Protein AF-A0A023DZ61-F1 (afdb_monomer)

Secondary structure (DSSP, 8-state):
-PPPPEESSTTS--EEEEEEETTEEEEE----HHHHH-EE-HHHHHHHHHHH-GGG-EEEEEE-TTS-EEEEEEPP---STTHHHHHHT--HHHHHHHHHHHHHHHHHHHHHHTTSSS--HHHHHHHHHHHHHH-TT-TT---SS--HHHHHHHHHHTHHHHHHHHHHHHHHHTT----TTS--TT---TTTHHHHTTS-TT-----PPP-SHHHHHHHHHHHTSEEEEEE-SSSSSPPEEEEE--TT---EEEEEE-TTSS-EEEEEETTS-EEHHHHHHHHHHHHHTT-

pLDDT: mean 75.84, std 18.86, range [27.25, 97.69]

Foldseek 3Di:
DDDDFDDPDPPQPFGWDWDQAQNDTDIFRALFLVLFVAWDFLVVVVVVCVVLDVVQKDWDWDQDPVRDIFIKIFFDADWALCRVCRLNSPFLVCLLVLLVQLLVVLVVVVVVCVVPPDDDPLSLLLLQLSLCLQCVLCPLPPDPDDDSVVSSVSCVVCVVVSSVVSNVCCRPRVQQADPVPPDDPDDPCPPSVVVVVPPPPPPSHGSHQRLGPSSQLSSCQVRVAKEKEWEDLDPPDDIDIDIHDRPPRPHYWYWYAYNVRSGITTIDTNRGIGRPSNVVNSVSRSVVVVD

Radius of gyration: 20.04 Å; Cα contacts (8 Å, |Δi|>4): 442; chains: 1; bounding box: 46×52×56 Å

Solvent-accessible surface area (backbone atoms only — not comparable to full-atom values): 16586 Å² total; per-residue (Å²): 136,82,84,71,80,43,62,84,44,97,84,66,87,46,63,24,45,74,42,60,42,58,85,35,82,43,76,22,34,36,52,22,48,70,33,49,66,43,58,43,55,34,71,59,54,49,54,49,39,62,75,76,42,58,86,64,47,47,82,45,78,48,69,47,94,89,66,53,75,46,51,29,36,36,51,59,66,59,87,51,48,35,22,53,43,53,70,48,11,56,47,61,83,50,49,58,58,51,52,50,52,30,51,55,52,51,51,51,52,49,62,60,42,70,76,44,94,65,84,57,65,67,59,50,50,35,42,40,40,46,41,47,59,63,38,77,80,42,81,70,55,93,66,98,66,95,47,51,65,62,52,40,53,40,36,63,79,40,35,69,61,44,52,54,53,45,53,50,44,28,71,74,32,23,38,31,69,64,59,90,81,68,68,66,93,90,62,97,60,90,68,60,57,70,63,58,72,71,54,69,95,78,62,63,48,20,62,43,76,58,82,35,69,61,42,48,50,49,45,12,56,73,31,38,15,20,37,37,38,38,36,53,80,45,100,83,43,74,74,49,74,47,77,30,81,22,93,89,38,89,48,75,48,39,35,38,39,43,76,84,63,66,44,47,36,51,40,43,61,70,82,43,67,42,32,45,41,60,51,54,51,34,48,53,42,57,54,63,74,78,109

Mean predicted aligned error: 10.45 Å

Organism: NCBI:txid1427503

Nearest PDB structures (foldseek):
  6dx5-assembly1_A-2  TM=4.554E-01  e=1.413E-02  Farallon virus
  7jms-assembly2_C  TM=3.979E-01  e=2.617E-02  Orthonairovirus hazaraense
  6oar-assembly3_E  TM=3.784E-01  e=2.768E-02  Kupe virus
  6dx2-assembly2_B  TM=3.668E-01  e=5.125E-02  Orthonairovirus khani
  6oat-assembly2_C  TM=3.817E-01  e=7.586E-02  Ganjam virus

Sequence (291 aa):
MGTMPGMCNEYDGLLCNTVIFGGKEKSFWEKNDYNMSETIPWREFRNKQDQVGRNLFSNYHFQKEDGVRTNFIKLPGFVDGSCLWSHLGVTPKYMMKILKNCVEKLQEKLLENLTDKDQDFDLLSEISEIVQALDPLGLSNKNNNPDALKDFENLLQNSEKVIKQWYKLVKKHGGTVFNVNEEPENVSLSQNQKLANNLPSNSRDAIRPPNGETFFEVMSKYLQTNIAIFSKKSSESPQINRFFKCIGAKHWLYLIQSRDGNHYDILVEKGEPVSRAIIAEMDSFLKSKKN

Structure (mmCIF, N/CA/C/O backbone):
data_AF-A0A023DZ61-F1
#
_entry.id   AF-A0A023DZ61-F1
#
loop_
_atom_site.group_PDB
_atom_site.id
_atom_site.type_symbol
_atom_site.label_atom_id
_atom_site.label_alt_id
_atom_site.label_comp_id
_atom_site.label_asym_id
_atom_site.label_entity_id
_atom_site.label_seq_id
_atom_site.pdbx_PDB_ins_code
_atom_site.Cartn_x
_atom_site.Cartn_y
_atom_site.Cartn_z
_atom_site.occupancy
_atom_site.B_iso_or_equiv
_atom_site.auth_seq_id
_atom_site.auth_comp_id
_atom_site.auth_asym_id
_atom_site.auth_atom_id
_atom_site.pdbx_PDB_model_num
ATOM 1 N N . MET A 1 1 ? 2.329 27.224 -0.513 1.00 27.25 1 MET A N 1
ATOM 2 C CA . MET A 1 1 ? 2.364 26.994 -1.972 1.00 27.25 1 MET A CA 1
ATOM 3 C C . MET A 1 1 ? 2.531 25.504 -2.194 1.00 27.25 1 MET A C 1
ATOM 5 O O . MET A 1 1 ? 3.528 24.953 -1.748 1.00 27.25 1 MET A O 1
ATOM 9 N N . GLY A 1 2 ? 1.506 24.831 -2.716 1.00 32.50 2 GLY A N 1
ATOM 10 C CA . GLY A 1 2 ? 1.583 23.402 -3.013 1.00 32.50 2 GLY A CA 1
ATOM 11 C C . GLY A 1 2 ? 2.285 23.197 -4.349 1.00 32.50 2 GLY A C 1
ATOM 12 O O . GLY A 1 2 ? 1.891 23.819 -5.329 1.00 32.50 2 GLY A O 1
ATOM 13 N N . THR A 1 3 ? 3.308 22.350 -4.388 1.00 33.44 3 THR A N 1
ATOM 14 C CA . THR A 1 3 ? 3.784 21.760 -5.640 1.00 33.44 3 THR A CA 1
ATOM 15 C C . THR A 1 3 ? 2.642 20.929 -6.227 1.00 33.44 3 THR A C 1
ATOM 17 O O . THR A 1 3 ? 2.044 20.109 -5.522 1.00 33.44 3 THR A O 1
ATOM 20 N N . MET A 1 4 ? 2.269 21.210 -7.478 1.00 33.28 4 MET A N 1
ATOM 21 C CA . MET A 1 4 ? 1.366 20.339 -8.230 1.00 33.28 4 MET A CA 1
ATOM 22 C C . MET A 1 4 ? 2.065 18.993 -8.474 1.00 33.28 4 MET A C 1
ATOM 24 O O . MET A 1 4 ? 3.292 18.991 -8.605 1.00 33.28 4 MET A O 1
ATOM 28 N N . PRO A 1 5 ? 1.329 17.866 -8.522 1.00 46.19 5 PRO A N 1
ATOM 29 C CA . PRO A 1 5 ? 1.901 16.604 -8.977 1.00 46.19 5 PRO A CA 1
ATOM 30 C C . PRO A 1 5 ? 2.531 16.805 -10.356 1.00 46.19 5 PRO A C 1
ATOM 32 O O . PRO A 1 5 ? 1.904 17.355 -11.260 1.00 46.19 5 PRO A O 1
ATOM 35 N N . GLY A 1 6 ? 3.802 16.429 -10.474 1.00 52.50 6 GLY A N 1
ATOM 36 C CA . GLY A 1 6 ? 4.559 16.518 -11.715 1.00 52.50 6 GLY A CA 1
ATOM 37 C C . GLY A 1 6 ? 4.522 15.188 -12.458 1.00 52.50 6 GLY A C 1
ATOM 38 O O . GLY A 1 6 ? 4.385 14.124 -11.855 1.00 52.50 6 GLY A O 1
ATOM 39 N N . MET A 1 7 ? 4.677 15.224 -13.776 1.00 49.34 7 MET A N 1
ATOM 40 C CA . MET A 1 7 ? 5.023 14.015 -14.517 1.00 49.34 7 MET A CA 1
ATOM 41 C C . MET A 1 7 ? 6.494 13.690 -14.236 1.00 49.34 7 MET A C 1
ATOM 43 O O . MET A 1 7 ? 7.362 14.525 -14.468 1.00 49.34 7 MET A O 1
ATOM 47 N N . CYS A 1 8 ? 6.792 12.484 -13.740 1.00 53.16 8 CYS A N 1
ATOM 48 C CA . CYS A 1 8 ? 8.187 12.045 -13.527 1.00 53.16 8 CYS A CA 1
ATOM 49 C C . CYS A 1 8 ? 8.951 11.876 -14.841 1.00 53.16 8 CYS A C 1
ATOM 51 O O . CYS A 1 8 ? 10.175 11.784 -14.842 1.00 53.16 8 CYS A O 1
ATOM 53 N N . ASN A 1 9 ? 8.218 11.762 -15.944 1.00 48.59 9 ASN A N 1
ATOM 54 C CA . ASN A 1 9 ? 8.740 11.577 -17.279 1.00 48.59 9 ASN A CA 1
ATOM 55 C C . ASN A 1 9 ? 7.680 12.122 -18.245 1.00 48.59 9 ASN A C 1
ATOM 57 O O . ASN A 1 9 ? 6.544 11.647 -18.209 1.00 48.59 9 ASN A O 1
ATOM 61 N N . GLU A 1 10 ? 8.022 13.112 -19.076 1.00 43.22 10 GLU A N 1
ATOM 62 C CA . GLU A 1 10 ? 7.087 13.796 -20.000 1.00 43.22 10 GLU A CA 1
ATOM 63 C C . GLU A 1 10 ? 6.397 12.833 -20.990 1.00 43.22 10 GLU A C 1
ATOM 65 O O . GLU A 1 10 ? 5.391 13.179 -21.602 1.00 43.22 10 GLU A O 1
ATOM 70 N N . TYR A 1 11 ? 6.894 11.597 -21.090 1.00 46.09 11 TYR A N 1
ATOM 71 C CA . TYR A 1 11 ? 6.443 10.573 -22.028 1.00 46.09 11 TYR A CA 1
ATOM 72 C C . TYR A 1 11 ? 5.540 9.477 -21.427 1.00 46.09 11 TYR A C 1
ATOM 74 O O . TYR A 1 11 ? 5.035 8.656 -22.189 1.00 46.09 11 TYR A O 1
ATOM 82 N N . ASP A 1 12 ? 5.318 9.427 -20.102 1.00 56.09 12 ASP A N 1
ATOM 83 C CA . ASP A 1 12 ? 4.695 8.249 -19.454 1.00 56.09 12 ASP A CA 1
ATOM 84 C C . ASP A 1 12 ? 3.242 8.413 -18.982 1.00 56.09 12 ASP A C 1
ATOM 86 O O . ASP A 1 12 ? 2.648 7.430 -18.543 1.00 56.09 12 ASP A O 1
ATOM 90 N N . GLY A 1 13 ? 2.656 9.614 -19.026 1.00 60.12 13 GLY A N 1
ATOM 91 C CA . GLY A 1 13 ? 1.284 9.888 -18.545 1.00 60.12 13 GLY A CA 1
ATOM 92 C C . GLY A 1 13 ? 1.044 9.664 -17.038 1.00 60.12 13 GLY A C 1
ATOM 93 O O . GLY A 1 13 ? 0.050 10.133 -16.497 1.00 60.12 13 GLY A O 1
ATOM 94 N N . LEU A 1 14 ? 1.962 8.996 -16.335 1.00 74.12 14 LEU A N 1
ATOM 95 C CA . LEU A 1 14 ? 1.855 8.681 -14.916 1.00 74.12 14 LEU A CA 1
ATOM 96 C C . LEU A 1 14 ? 2.008 9.917 -14.032 1.00 74.12 14 LEU A C 1
ATOM 98 O O . LEU A 1 14 ? 2.987 10.666 -14.131 1.00 74.12 14 LEU A O 1
ATOM 102 N N . LEU A 1 15 ? 1.094 10.045 -13.073 1.00 77.69 15 LEU A N 1
ATOM 103 C CA . LEU A 1 15 ? 1.213 11.025 -12.005 1.00 77.69 15 LEU A CA 1
ATOM 104 C C . LEU A 1 15 ? 2.175 10.492 -10.949 1.00 77.69 15 LEU A C 1
ATOM 106 O O . LEU A 1 15 ? 1.948 9.438 -10.351 1.00 77.69 15 LEU A O 1
ATOM 110 N N . CYS A 1 16 ? 3.244 11.232 -10.691 1.00 84.50 16 CYS A N 1
ATOM 111 C CA . CYS A 1 16 ? 4.164 10.914 -9.617 1.00 84.50 16 CYS A CA 1
ATOM 112 C C . CYS A 1 16 ? 4.437 12.156 -8.770 1.00 84.50 16 CYS A C 1
ATOM 114 O O . CYS A 1 16 ? 4.144 13.292 -9.141 1.00 84.50 16 CYS A O 1
ATOM 116 N N . ASN A 1 17 ? 5.065 11.941 -7.624 1.00 84.62 17 ASN A N 1
ATOM 117 C CA . ASN A 1 17 ? 5.624 13.027 -6.846 1.00 84.62 17 ASN A CA 1
ATOM 118 C C . ASN A 1 17 ? 7.029 12.653 -6.404 1.00 84.62 17 ASN A C 1
ATOM 120 O O . ASN A 1 17 ? 7.222 11.645 -5.724 1.00 84.62 17 ASN A O 1
ATOM 124 N N . THR A 1 18 ? 7.995 13.490 -6.758 1.00 84.69 18 THR A N 1
ATOM 125 C CA . THR A 1 18 ? 9.366 13.351 -6.282 1.00 84.69 18 THR A CA 1
ATOM 126 C C . THR A 1 18 ? 9.584 14.270 -5.089 1.00 84.69 18 THR A C 1
ATOM 128 O O . THR A 1 18 ? 9.250 15.454 -5.124 1.00 84.69 18 THR A O 1
ATOM 131 N N . VAL A 1 19 ? 10.085 13.702 -3.997 1.00 82.75 19 VAL A N 1
ATOM 132 C CA . VAL A 1 19 ? 10.254 14.377 -2.706 1.00 82.75 19 VAL A CA 1
ATOM 133 C C . VAL A 1 19 ? 11.542 13.910 -2.039 1.00 82.75 19 VAL A C 1
ATOM 135 O O . VAL A 1 19 ? 12.060 12.838 -2.347 1.00 82.75 19 VAL A O 1
ATOM 138 N N . ILE A 1 20 ? 12.043 14.686 -1.079 1.00 75.50 20 ILE A N 1
ATOM 139 C CA . ILE A 1 20 ? 13.110 14.210 -0.199 1.00 75.50 20 ILE A CA 1
ATOM 140 C C . ILE A 1 20 ? 12.503 13.240 0.816 1.00 75.50 20 ILE A C 1
ATOM 142 O O . ILE A 1 20 ? 11.663 13.623 1.629 1.00 75.50 20 ILE A O 1
ATOM 146 N N . PHE A 1 21 ? 12.937 11.985 0.753 1.00 74.62 21 PHE A N 1
ATOM 147 C CA . PHE A 1 21 ? 12.549 10.896 1.634 1.00 74.62 21 PHE A CA 1
ATOM 148 C C . PHE A 1 21 ? 13.809 10.254 2.216 1.00 74.62 21 PHE A C 1
ATOM 150 O O . PHE A 1 21 ? 14.622 9.682 1.492 1.00 74.62 21 PHE A O 1
ATOM 157 N N . GLY A 1 22 ? 14.021 10.410 3.521 1.00 68.69 22 GLY A N 1
ATOM 158 C CA . GLY A 1 22 ? 15.229 9.939 4.195 1.00 68.69 22 GLY A CA 1
ATOM 159 C C . GLY A 1 22 ? 16.529 10.522 3.682 1.00 68.69 22 GLY A C 1
ATOM 160 O O . GLY A 1 22 ? 17.512 9.813 3.476 1.00 68.69 22 GLY A O 1
ATOM 161 N N . GLY A 1 23 ? 16.516 11.835 3.454 1.00 68.88 23 GLY A N 1
ATOM 162 C CA . GLY A 1 23 ? 17.676 12.592 2.988 1.00 68.88 23 GLY A CA 1
ATOM 163 C C . GLY A 1 23 ? 18.046 12.344 1.524 1.00 68.88 23 GLY A C 1
ATOM 164 O O . GLY A 1 23 ? 19.026 12.914 1.054 1.00 68.88 23 GLY A O 1
ATOM 165 N N . LYS A 1 24 ? 17.279 11.526 0.795 1.00 74.56 24 LYS A N 1
ATOM 166 C CA . LYS A 1 24 ? 17.474 11.263 -0.633 1.00 74.56 24 LYS A CA 1
ATOM 167 C C . LYS A 1 24 ? 16.228 11.624 -1.421 1.00 74.56 24 LYS A C 1
ATOM 169 O O . LYS A 1 24 ? 15.113 11.532 -0.920 1.00 74.56 24 LYS A O 1
ATOM 174 N N . GLU A 1 25 ? 16.424 12.028 -2.664 1.00 81.69 25 GLU A N 1
ATOM 175 C CA . GLU A 1 25 ? 15.324 12.216 -3.597 1.00 81.69 25 GLU A CA 1
ATOM 176 C C . GLU A 1 25 ? 14.698 10.857 -3.940 1.00 81.69 25 GLU A C 1
ATOM 178 O O . GLU A 1 25 ? 15.397 9.913 -4.317 1.00 81.69 25 GLU A O 1
ATOM 183 N N . LYS A 1 26 ? 13.381 10.740 -3.759 1.00 83.06 26 LYS A N 1
ATOM 184 C CA . LYS A 1 26 ? 12.608 9.530 -4.041 1.00 83.06 26 LYS A CA 1
ATOM 185 C C . LYS A 1 26 ? 11.315 9.900 -4.751 1.00 83.06 26 LYS A C 1
ATOM 187 O O . LYS A 1 26 ? 10.596 10.805 -4.324 1.00 83.06 26 LYS A O 1
ATOM 192 N N . SER A 1 27 ? 11.013 9.171 -5.815 1.00 87.88 27 SER A N 1
ATOM 193 C CA . SER A 1 27 ? 9.753 9.286 -6.542 1.00 87.88 27 SER A CA 1
ATOM 194 C C . SER A 1 27 ? 8.712 8.329 -5.969 1.00 87.88 27 SER A C 1
ATOM 196 O O . SER A 1 27 ? 9.012 7.180 -5.643 1.00 87.88 27 SER A O 1
ATOM 198 N N . PHE A 1 28 ? 7.484 8.822 -5.848 1.00 89.19 28 PHE A N 1
ATOM 199 C CA . PHE A 1 28 ? 6.322 8.082 -5.377 1.00 89.19 28 PHE A CA 1
ATOM 200 C C . PHE A 1 28 ? 5.278 8.037 -6.491 1.00 89.19 28 PHE A C 1
ATOM 202 O O . PHE A 1 28 ? 4.860 9.083 -6.994 1.00 89.19 28 PHE A O 1
ATOM 209 N N 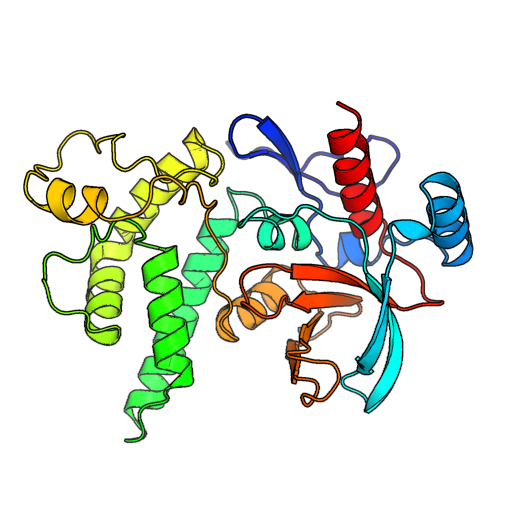. TRP A 1 29 ? 4.855 6.827 -6.857 1.00 92.12 29 TRP A N 1
ATOM 210 C CA . TRP A 1 29 ? 3.785 6.582 -7.825 1.00 92.12 29 TRP A CA 1
ATOM 211 C C . TRP A 1 29 ? 2.556 6.096 -7.079 1.00 92.12 29 TRP A C 1
ATOM 213 O O . TRP A 1 29 ? 2.440 4.903 -6.778 1.00 92.12 29 TRP A O 1
ATOM 223 N N . GLU A 1 30 ? 1.687 7.044 -6.739 1.00 93.81 30 GLU A N 1
ATOM 224 C CA . GLU A 1 30 ? 0.460 6.803 -5.985 1.00 93.81 30 GLU A CA 1
ATOM 225 C C . GLU A 1 30 ? -0.386 5.739 -6.680 1.00 93.81 30 GLU A C 1
ATOM 227 O O . GLU A 1 30 ? -0.710 5.883 -7.858 1.00 93.81 30 GLU A O 1
ATOM 232 N N . LYS A 1 31 ? -0.727 4.660 -5.972 1.00 95.00 31 LYS A N 1
ATOM 233 C CA . LYS A 1 31 ? -1.506 3.541 -6.524 1.00 95.00 31 LYS A CA 1
ATOM 234 C C . LYS A 1 31 ? -3.004 3.839 -6.494 1.00 95.00 31 LYS A C 1
ATOM 236 O O . LYS A 1 31 ? -3.790 3.049 -5.984 1.00 95.00 31 LYS A O 1
ATOM 241 N N . ASN A 1 32 ? -3.364 5.017 -6.996 1.00 93.75 32 ASN A N 1
ATOM 242 C CA . ASN A 1 32 ? -4.746 5.438 -7.157 1.00 93.75 32 ASN A CA 1
ATOM 243 C C . ASN A 1 32 ? -5.377 4.857 -8.431 1.00 93.75 32 ASN A C 1
ATOM 245 O O . ASN A 1 32 ? -4.665 4.327 -9.285 1.00 93.75 32 ASN A O 1
ATOM 249 N N . ASP A 1 33 ? -6.698 4.989 -8.578 1.00 90.56 33 ASP A N 1
ATOM 250 C CA . ASP A 1 33 ? -7.435 4.392 -9.705 1.00 90.56 33 ASP A CA 1
ATOM 251 C C . ASP A 1 33 ? -6.866 4.810 -11.073 1.00 90.56 33 ASP A C 1
ATOM 253 O O . ASP A 1 33 ? -6.683 3.966 -11.949 1.00 90.56 33 ASP A O 1
ATOM 257 N N . TYR A 1 34 ? -6.489 6.086 -11.226 1.00 92.38 34 TYR A N 1
ATOM 258 C CA . TYR A 1 34 ? -5.887 6.615 -12.455 1.00 92.38 34 TYR A CA 1
ATOM 259 C C . TYR A 1 34 ? -4.580 5.890 -12.808 1.00 92.38 34 TYR A C 1
ATOM 261 O O . TYR A 1 34 ? -4.479 5.246 -13.849 1.00 92.38 34 TYR A O 1
ATOM 269 N N . ASN A 1 35 ? -3.590 5.923 -11.917 1.00 93.50 35 ASN A N 1
ATOM 270 C CA . ASN A 1 35 ? -2.289 5.291 -12.148 1.00 93.50 35 ASN A CA 1
ATOM 271 C C . ASN A 1 35 ? -2.378 3.755 -12.241 1.00 93.50 35 ASN A C 1
ATOM 273 O O . ASN A 1 35 ? -1.556 3.117 -12.905 1.00 93.50 35 ASN A O 1
ATOM 277 N N . MET A 1 36 ? -3.353 3.145 -11.563 1.00 94.50 36 MET A N 1
ATOM 278 C CA . MET A 1 36 ? -3.613 1.707 -11.631 1.00 94.50 36 MET A CA 1
ATOM 279 C C . MET A 1 36 ? -4.289 1.294 -12.944 1.00 94.50 36 MET A C 1
ATOM 281 O O . MET A 1 36 ? -4.064 0.170 -13.391 1.00 94.50 36 MET A O 1
ATOM 285 N N . SER A 1 37 ? -5.040 2.197 -13.585 1.00 93.38 37 SER A N 1
ATOM 286 C CA . SER A 1 37 ? -5.648 1.968 -14.904 1.00 93.38 37 SER A CA 1
ATOM 287 C C . SER A 1 37 ? -4.643 1.999 -16.061 1.00 93.38 37 SER A C 1
ATOM 289 O O . SER A 1 37 ? -4.823 1.311 -17.068 1.00 93.38 37 SER A O 1
ATOM 291 N N . GLU A 1 38 ? -3.541 2.733 -15.897 1.00 94.81 38 GLU A N 1
ATOM 292 C CA . GLU A 1 38 ? -2.455 2.791 -16.872 1.00 94.81 38 GLU A CA 1
ATOM 293 C C . GLU A 1 38 ? -1.622 1.510 -16.796 1.00 94.81 38 GLU A C 1
ATOM 295 O O . GLU A 1 38 ? -0.839 1.310 -15.864 1.00 94.81 38 GLU A O 1
ATOM 300 N N . THR A 1 39 ? -1.782 0.615 -17.771 1.00 95.75 39 THR A N 1
ATOM 301 C CA . THR A 1 39 ? -1.211 -0.741 -17.729 1.00 95.75 39 THR A CA 1
ATOM 302 C C . THR A 1 39 ? -0.288 -1.041 -18.909 1.00 95.75 39 THR A C 1
ATOM 304 O O . THR A 1 39 ? -0.273 -0.339 -19.925 1.00 95.75 39 THR A O 1
ATOM 307 N N . ILE A 1 40 ? 0.512 -2.101 -18.766 1.00 95.50 40 ILE A N 1
ATOM 308 C CA . ILE A 1 40 ? 1.139 -2.805 -19.887 1.00 95.50 40 ILE A CA 1
ATOM 309 C C . ILE A 1 40 ? 0.598 -4.236 -19.982 1.00 95.50 40 ILE A C 1
ATOM 311 O O . ILE A 1 40 ? 0.244 -4.835 -18.958 1.00 95.50 40 ILE A O 1
ATOM 315 N N . PRO A 1 41 ? 0.584 -4.839 -21.182 1.00 97.38 41 PRO A N 1
ATOM 316 C CA . PRO A 1 41 ? 0.233 -6.242 -21.338 1.00 97.38 41 PRO A CA 1
ATOM 317 C C . PRO A 1 41 ? 1.203 -7.171 -20.599 1.00 97.38 41 PRO A C 1
ATOM 319 O O . PRO A 1 41 ? 2.415 -6.942 -20.561 1.00 97.38 41 PRO A O 1
ATOM 322 N N . TRP A 1 42 ? 0.697 -8.311 -20.125 1.00 96.75 42 TRP A N 1
ATOM 323 C CA . TRP A 1 42 ? 1.501 -9.323 -19.431 1.00 96.75 42 TRP A CA 1
ATOM 324 C C . TRP A 1 42 ? 2.760 -9.765 -20.200 1.00 96.75 42 TRP A C 1
ATOM 326 O O . TRP A 1 42 ? 3.816 -10.008 -19.613 1.00 96.75 42 TRP A O 1
ATOM 336 N N . ARG A 1 43 ? 2.671 -9.867 -21.534 1.00 97.06 43 ARG A N 1
ATOM 337 C CA . ARG A 1 43 ? 3.809 -10.239 -22.392 1.00 97.06 43 ARG A CA 1
ATOM 338 C C . ARG A 1 43 ? 4.967 -9.248 -22.265 1.00 97.06 43 ARG A C 1
ATOM 340 O O . ARG A 1 43 ? 6.120 -9.668 -22.225 1.00 97.06 43 ARG A O 1
ATOM 347 N N . GLU A 1 44 ? 4.660 -7.960 -22.203 1.00 96.94 44 GLU A N 1
ATOM 348 C CA . GLU A 1 44 ? 5.663 -6.909 -22.059 1.00 96.94 44 GLU A CA 1
ATOM 349 C C . GLU A 1 44 ? 6.303 -6.960 -20.669 1.00 96.94 44 GLU A C 1
ATOM 351 O O . GLU A 1 44 ? 7.530 -6.956 -20.557 1.00 96.94 44 GLU A O 1
ATOM 356 N N . PHE A 1 45 ? 5.493 -7.144 -19.620 1.00 96.31 45 PHE A N 1
ATOM 357 C CA . PHE A 1 45 ? 6.005 -7.348 -18.266 1.00 96.31 45 PHE A CA 1
ATOM 358 C C . PHE A 1 45 ? 6.949 -8.560 -18.194 1.00 96.31 45 PHE A C 1
ATOM 360 O O . PHE A 1 45 ? 8.052 -8.447 -17.663 1.00 96.31 45 PHE A O 1
ATOM 367 N N . ARG A 1 46 ? 6.583 -9.696 -18.803 1.00 95.38 46 ARG A N 1
ATOM 368 C CA . ARG A 1 46 ? 7.438 -10.894 -18.858 1.00 95.38 46 ARG A CA 1
ATOM 369 C C . ARG A 1 46 ? 8.780 -10.624 -19.543 1.00 95.38 46 ARG A C 1
ATOM 371 O O . ARG A 1 46 ? 9.810 -11.029 -19.013 1.00 95.38 46 ARG A O 1
ATOM 378 N N . ASN A 1 47 ? 8.790 -9.924 -20.680 1.00 94.81 47 ASN A N 1
ATOM 379 C CA . ASN A 1 47 ? 10.040 -9.552 -21.356 1.00 94.81 47 ASN A CA 1
ATOM 380 C C . ASN A 1 47 ? 10.950 -8.734 -20.426 1.00 94.81 47 ASN A C 1
ATOM 382 O O . ASN A 1 47 ? 12.166 -8.908 -20.417 1.00 94.81 47 ASN A O 1
ATOM 386 N N . LYS A 1 48 ? 10.353 -7.869 -19.605 1.00 92.62 48 LYS A N 1
ATOM 387 C CA . LYS A 1 48 ? 11.067 -7.071 -18.610 1.00 92.62 48 LYS A CA 1
ATOM 388 C C . LYS A 1 48 ? 11.668 -7.925 -17.500 1.00 92.62 48 LYS A C 1
ATOM 390 O O . LYS A 1 48 ? 12.821 -7.715 -17.137 1.00 92.62 48 LYS A O 1
ATOM 395 N N . GLN A 1 49 ? 10.928 -8.920 -17.006 1.00 93.44 49 GLN A N 1
ATOM 396 C CA . GLN A 1 49 ? 11.453 -9.898 -16.045 1.00 93.44 49 GLN A CA 1
ATOM 397 C C . GLN A 1 49 ? 12.678 -10.636 -16.601 1.00 93.44 49 GLN A C 1
ATOM 399 O O . GLN A 1 49 ? 13.640 -10.869 -15.872 1.00 93.44 49 GLN A O 1
ATOM 404 N N . ASP A 1 50 ? 12.659 -10.970 -17.894 1.00 92.00 50 ASP A N 1
ATOM 405 C CA . ASP A 1 50 ? 13.768 -11.653 -18.570 1.00 92.00 50 ASP A CA 1
ATOM 406 C C . ASP A 1 50 ? 15.014 -10.766 -18.645 1.00 92.00 50 ASP A C 1
ATOM 408 O O . ASP A 1 50 ? 16.120 -11.242 -18.399 1.00 92.00 50 ASP A O 1
ATOM 412 N N . GLN A 1 51 ? 14.833 -9.470 -18.912 1.00 90.00 51 GLN A N 1
ATOM 413 C CA . GLN A 1 51 ? 15.923 -8.492 -18.980 1.00 90.00 51 GLN A CA 1
ATOM 414 C C . GLN A 1 51 ? 16.584 -8.226 -17.622 1.00 90.00 51 GLN A C 1
ATOM 416 O O . GLN A 1 51 ? 17.795 -8.026 -17.562 1.00 90.00 51 GLN A O 1
ATOM 421 N N . VAL A 1 52 ? 15.805 -8.189 -16.535 1.00 89.06 52 VAL A N 1
ATOM 422 C CA . VAL A 1 52 ? 16.328 -7.871 -15.191 1.00 89.06 52 VAL A CA 1
ATOM 423 C C . VAL A 1 52 ? 16.788 -9.105 -14.410 1.00 89.06 52 VAL A C 1
ATOM 425 O O . VAL A 1 52 ? 17.533 -8.963 -13.444 1.00 89.06 52 VAL A O 1
ATOM 428 N N . GLY A 1 53 ? 16.375 -10.303 -14.832 1.00 90.12 53 GLY A N 1
ATOM 429 C CA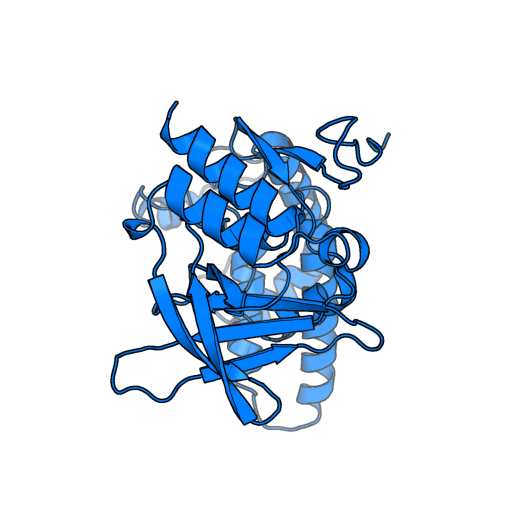 . GLY A 1 53 ? 16.692 -11.577 -14.192 1.00 90.12 53 GLY A CA 1
ATOM 430 C C . GLY A 1 53 ? 15.493 -12.176 -13.455 1.00 90.12 53 GLY A C 1
ATOM 431 O O . GLY A 1 53 ? 15.057 -11.681 -12.414 1.00 90.12 53 GLY A O 1
ATOM 432 N N . ARG A 1 54 ? 14.980 -13.307 -13.964 1.00 87.69 54 ARG A N 1
ATOM 433 C CA . ARG A 1 54 ? 13.813 -14.014 -13.394 1.00 87.69 54 ARG A CA 1
ATOM 434 C C . ARG A 1 54 ? 14.002 -14.468 -11.945 1.00 87.69 54 ARG A C 1
ATOM 436 O O . ARG A 1 54 ? 13.021 -14.625 -11.231 1.00 87.69 54 ARG A O 1
ATOM 443 N N . ASN A 1 55 ? 15.241 -14.679 -11.513 1.00 89.50 55 ASN A N 1
ATOM 444 C CA . ASN A 1 55 ? 15.593 -15.107 -10.158 1.00 89.50 55 ASN A CA 1
ATOM 445 C C . ASN A 1 55 ? 15.265 -14.063 -9.076 1.00 89.50 55 ASN A C 1
ATOM 447 O O . ASN A 1 55 ? 15.234 -14.414 -7.901 1.00 89.50 55 ASN A O 1
ATOM 451 N N . LEU A 1 56 ? 15.014 -12.805 -9.451 1.00 90.19 56 LEU A N 1
ATOM 452 C CA . LEU A 1 56 ? 14.587 -11.751 -8.524 1.00 90.19 56 LEU A CA 1
ATOM 453 C C . LEU A 1 56 ? 13.092 -11.817 -8.175 1.00 90.19 56 LEU A C 1
ATOM 455 O O . LEU A 1 56 ? 12.633 -11.078 -7.306 1.00 90.19 56 LEU A O 1
ATOM 459 N N . PHE A 1 57 ? 12.333 -12.680 -8.852 1.00 93.25 57 PHE A N 1
ATOM 460 C CA . PHE A 1 57 ? 10.889 -12.799 -8.703 1.00 93.25 57 PHE A CA 1
ATOM 461 C C . PHE A 1 57 ? 10.520 -14.131 -8.055 1.00 93.25 57 PHE A C 1
ATOM 463 O O . PHE A 1 57 ? 11.005 -15.190 -8.456 1.00 93.25 57 PHE A O 1
ATOM 470 N N . SER A 1 58 ? 9.589 -14.087 -7.106 1.00 92.12 58 SER A N 1
ATOM 471 C CA . SER A 1 58 ? 9.092 -15.280 -6.412 1.00 92.12 58 SER A CA 1
ATOM 472 C C . SER A 1 58 ? 7.637 -15.539 -6.772 1.00 92.12 58 SER A C 1
ATOM 474 O O . SER A 1 58 ? 6.825 -14.616 -6.794 1.00 92.12 58 SER A O 1
ATOM 476 N N . ASN A 1 59 ? 7.295 -16.797 -7.047 1.00 92.31 59 ASN A N 1
ATOM 477 C CA . ASN A 1 59 ? 5.915 -17.186 -7.329 1.00 92.31 59 ASN A CA 1
ATOM 478 C C . ASN A 1 59 ? 5.196 -17.540 -6.026 1.00 92.31 59 ASN A C 1
ATOM 480 O O . ASN A 1 59 ? 5.731 -18.266 -5.189 1.00 92.31 59 ASN A O 1
ATOM 484 N N . TYR A 1 60 ? 3.962 -17.072 -5.906 1.00 92.38 60 TYR A N 1
ATOM 485 C CA . TYR A 1 60 ? 3.049 -17.389 -4.819 1.00 92.38 60 TYR A CA 1
ATOM 486 C C . TYR A 1 60 ? 1.727 -17.886 -5.385 1.00 92.38 60 TYR A C 1
ATOM 488 O O . TYR A 1 60 ? 1.369 -17.591 -6.524 1.00 92.38 60 TYR A O 1
ATOM 496 N N . HIS A 1 61 ? 0.999 -18.646 -4.580 1.00 92.00 61 HIS A N 1
ATOM 497 C CA . HIS A 1 61 ? -0.313 -19.151 -4.939 1.00 92.00 61 HIS A CA 1
ATOM 498 C C . HIS A 1 61 ? -1.278 -18.799 -3.817 1.00 92.00 61 HIS A C 1
ATOM 500 O O . HIS A 1 61 ? -1.102 -19.264 -2.689 1.00 92.00 61 HIS A O 1
ATOM 506 N N . PHE A 1 62 ? -2.251 -17.945 -4.125 1.00 92.75 62 PHE A N 1
ATOM 507 C CA . PHE A 1 62 ? -3.158 -17.372 -3.141 1.00 92.75 62 PHE A CA 1
ATOM 508 C C . PHE A 1 62 ? -4.597 -17.413 -3.645 1.00 92.75 62 PHE A C 1
ATOM 510 O O . PHE A 1 62 ? -4.864 -17.254 -4.837 1.00 92.75 62 PHE A O 1
ATOM 517 N N . GLN A 1 63 ? -5.524 -17.636 -2.716 1.00 92.50 63 GLN A N 1
ATOM 518 C CA . GLN A 1 63 ? -6.953 -17.499 -2.969 1.00 92.50 63 GLN A CA 1
ATOM 519 C C . GLN A 1 63 ? -7.379 -16.026 -2.917 1.00 92.50 63 GLN A C 1
ATOM 521 O O . GLN A 1 63 ? -7.090 -15.345 -1.933 1.00 92.50 63 GLN A O 1
ATOM 526 N N . LYS A 1 64 ? -8.049 -15.551 -3.969 1.00 91.25 64 LYS A N 1
ATOM 527 C CA . LYS A 1 64 ? -8.682 -14.231 -4.045 1.00 91.25 64 LYS A CA 1
ATOM 528 C C . LYS A 1 64 ? -10.000 -14.214 -3.268 1.00 91.25 64 LYS A C 1
ATOM 530 O O . LYS A 1 64 ? -10.464 -15.237 -2.768 1.00 91.25 64 LYS A O 1
ATOM 535 N N . GLU A 1 65 ? -10.595 -13.033 -3.167 1.00 88.31 65 GLU A N 1
ATOM 536 C CA . GLU A 1 65 ? -11.851 -12.818 -2.449 1.00 88.31 65 GLU A CA 1
ATOM 537 C C . GLU A 1 65 ? -13.028 -13.607 -3.047 1.00 88.31 65 GLU A C 1
ATOM 539 O O . GLU A 1 65 ? -13.864 -14.126 -2.316 1.00 88.31 65 GLU A O 1
ATOM 544 N N . ASP A 1 66 ? -13.060 -13.759 -4.373 1.00 90.12 66 ASP A N 1
ATOM 545 C CA . ASP A 1 66 ? -14.053 -14.555 -5.112 1.00 90.12 66 ASP A CA 1
ATOM 546 C C . ASP A 1 66 ? -13.891 -16.077 -4.915 1.00 90.12 66 ASP A C 1
ATOM 548 O O . ASP A 1 66 ? -14.618 -16.876 -5.505 1.00 90.12 66 ASP A O 1
ATOM 552 N N . GLY A 1 67 ? -12.920 -16.493 -4.101 1.00 89.81 67 GLY A N 1
ATOM 553 C CA . GLY A 1 67 ? -12.597 -17.885 -3.844 1.00 89.81 67 GLY A CA 1
ATOM 554 C C . GLY A 1 67 ? -11.713 -18.531 -4.913 1.00 89.81 67 GLY A C 1
ATOM 555 O O . GLY A 1 67 ? -11.282 -19.670 -4.709 1.00 89.81 67 GLY A O 1
ATOM 556 N N . VAL A 1 68 ? -11.383 -17.837 -6.007 1.00 91.25 68 VAL A N 1
ATOM 557 C CA . VAL A 1 68 ? -10.518 -18.358 -7.071 1.00 91.25 68 VAL A CA 1
ATOM 558 C C . VAL A 1 68 ? -9.064 -18.338 -6.614 1.00 91.25 68 VAL A C 1
ATOM 560 O O . VAL A 1 68 ? -8.557 -17.345 -6.094 1.00 91.25 68 VAL A O 1
ATOM 563 N N . ARG A 1 69 ? -8.358 -19.452 -6.819 1.00 91.31 69 ARG A N 1
ATOM 564 C CA . ARG A 1 69 ? -6.917 -19.523 -6.572 1.00 91.31 69 ARG A CA 1
ATOM 565 C C . ARG A 1 69 ? -6.133 -19.100 -7.804 1.00 91.31 69 ARG A C 1
ATOM 567 O O . ARG A 1 69 ? -6.229 -19.751 -8.844 1.00 91.31 69 ARG A O 1
ATOM 574 N N . THR A 1 70 ? -5.286 -18.086 -7.648 1.00 92.94 70 THR A N 1
ATOM 575 C CA . THR A 1 70 ? -4.422 -17.596 -8.725 1.00 92.94 70 THR A CA 1
ATOM 576 C C . THR A 1 70 ? -2.944 -17.630 -8.337 1.00 92.94 70 THR A C 1
ATOM 578 O O . THR A 1 70 ? -2.562 -17.644 -7.165 1.00 92.94 70 THR A O 1
ATOM 581 N N . ASN A 1 71 ? -2.091 -17.666 -9.361 1.00 95.31 71 ASN A N 1
ATOM 582 C CA . ASN A 1 71 ? -0.656 -17.484 -9.230 1.00 95.31 71 ASN A CA 1
ATOM 583 C C . ASN A 1 71 ? -0.308 -15.996 -9.227 1.00 95.31 71 ASN A C 1
ATOM 585 O O . ASN A 1 71 ? -0.640 -15.274 -10.164 1.00 95.31 71 ASN A O 1
ATOM 589 N N . PHE A 1 72 ? 0.436 -15.576 -8.218 1.00 96.31 72 PHE A N 1
ATOM 590 C CA . PHE A 1 72 ? 0.979 -14.235 -8.095 1.00 96.31 72 PHE A CA 1
ATOM 591 C C . PHE A 1 72 ? 2.494 -14.262 -8.245 1.00 96.31 72 PHE A C 1
ATOM 593 O O . PHE A 1 72 ? 3.153 -15.243 -7.896 1.00 96.31 72 PHE A O 1
ATOM 600 N N . ILE A 1 73 ? 3.055 -13.166 -8.737 1.00 95.62 73 ILE A N 1
ATOM 601 C CA . ILE A 1 73 ? 4.492 -12.929 -8.736 1.00 95.62 73 ILE A CA 1
ATOM 602 C C . ILE A 1 73 ? 4.789 -11.791 -7.767 1.00 95.62 73 ILE A C 1
ATOM 604 O O . ILE A 1 73 ? 4.292 -10.683 -7.945 1.00 95.62 73 ILE A O 1
ATOM 608 N N . LYS A 1 74 ? 5.627 -12.058 -6.763 1.00 94.62 74 LYS A N 1
ATOM 609 C CA . LYS A 1 74 ? 6.226 -11.021 -5.923 1.00 94.62 74 LYS A CA 1
ATOM 610 C C . LYS A 1 74 ? 7.268 -10.259 -6.726 1.00 94.62 74 LYS A C 1
ATOM 612 O O . LYS A 1 74 ? 8.170 -10.866 -7.311 1.00 94.62 74 LYS A O 1
ATOM 617 N N . LEU A 1 75 ? 7.149 -8.938 -6.704 1.00 93.50 75 LEU A N 1
ATOM 618 C CA . LEU A 1 75 ? 8.114 -8.038 -7.312 1.00 93.50 75 LEU A CA 1
ATOM 619 C C . LEU A 1 75 ? 9.275 -7.743 -6.354 1.00 93.50 75 LEU A C 1
ATOM 621 O O . LEU A 1 75 ? 9.074 -7.712 -5.138 1.00 93.50 75 LEU A O 1
ATOM 625 N N . PRO A 1 76 ? 10.488 -7.502 -6.877 1.00 89.00 76 PRO A N 1
ATOM 626 C CA . PRO A 1 76 ? 11.551 -6.916 -6.077 1.00 89.00 76 PRO A CA 1
ATOM 627 C C . PRO A 1 76 ? 11.168 -5.482 -5.676 1.00 89.00 76 PRO A C 1
ATOM 629 O O . PRO A 1 76 ? 10.699 -4.706 -6.510 1.00 89.00 76 PRO A O 1
ATOM 632 N N . GLY A 1 77 ? 11.386 -5.126 -4.410 1.00 84.75 77 GLY A N 1
ATOM 633 C CA . GLY A 1 77 ? 10.984 -3.839 -3.846 1.00 84.75 77 GLY A CA 1
ATOM 634 C C . GLY A 1 77 ? 11.861 -3.392 -2.676 1.00 84.75 77 GLY A C 1
ATOM 635 O O . GLY A 1 77 ? 12.763 -4.109 -2.236 1.00 84.75 77 GLY A O 1
ATOM 636 N N . PHE A 1 78 ? 11.612 -2.172 -2.197 1.00 80.75 78 PHE A N 1
ATOM 637 C CA . PHE A 1 78 ? 12.291 -1.603 -1.030 1.00 80.75 78 PHE A CA 1
ATOM 638 C C . PHE A 1 78 ? 11.977 -2.426 0.220 1.00 80.75 78 PHE A C 1
ATOM 640 O O . PHE A 1 78 ? 10.828 -2.773 0.416 1.00 80.75 78 PHE A O 1
ATOM 647 N N . VAL A 1 79 ? 12.975 -2.698 1.066 1.00 73.69 79 VAL A N 1
ATOM 648 C CA . VAL A 1 79 ? 12.845 -3.526 2.288 1.00 73.69 79 VAL A CA 1
ATOM 649 C C . VAL A 1 79 ? 12.984 -2.724 3.585 1.00 73.69 79 VAL A C 1
ATOM 651 O O . VAL A 1 79 ? 13.250 -3.279 4.646 1.00 73.69 79 VAL A O 1
ATOM 654 N N . ASP A 1 80 ? 12.892 -1.399 3.493 1.00 69.19 80 ASP A N 1
ATOM 655 C CA . ASP A 1 80 ? 12.939 -0.522 4.663 1.00 69.19 80 ASP A CA 1
ATOM 656 C C . ASP A 1 80 ? 11.574 -0.463 5.376 1.00 69.19 80 ASP A C 1
ATOM 658 O O . ASP A 1 80 ? 10.543 -0.807 4.800 1.00 69.19 80 ASP A O 1
ATOM 662 N N . GLY A 1 81 ? 11.546 0.002 6.631 1.00 61.56 81 GLY A N 1
ATOM 663 C CA . GLY A 1 81 ? 10.305 0.118 7.417 1.00 61.56 81 GLY A CA 1
ATOM 664 C C . GLY A 1 81 ? 9.240 1.051 6.811 1.00 61.56 81 GLY A C 1
ATOM 665 O O . GLY A 1 81 ? 8.095 1.051 7.250 1.00 61.56 81 GLY A O 1
ATOM 666 N N . SER A 1 82 ? 9.586 1.824 5.778 1.00 69.00 82 SER A N 1
ATOM 667 C CA . SER A 1 82 ? 8.672 2.675 5.003 1.00 69.00 82 SER A CA 1
ATOM 668 C C . SER A 1 82 ? 8.285 2.095 3.642 1.00 69.00 82 SER A C 1
ATOM 670 O O . SER A 1 82 ? 7.673 2.794 2.822 1.00 69.00 82 SER A O 1
ATOM 672 N N . CYS A 1 83 ? 8.632 0.835 3.373 1.00 81.00 83 CYS A N 1
ATOM 673 C CA . CYS A 1 83 ? 8.348 0.166 2.109 1.00 81.00 83 CYS A CA 1
ATOM 674 C C . CYS A 1 83 ? 6.869 0.279 1.744 1.00 81.00 83 CYS A C 1
ATOM 676 O O . CYS A 1 83 ? 6.553 0.664 0.623 1.00 81.00 83 CYS A O 1
ATOM 678 N N . LEU A 1 84 ? 5.965 0.083 2.709 1.00 89.06 84 LEU A N 1
ATOM 679 C CA . LEU A 1 84 ? 4.531 0.140 2.462 1.00 89.06 84 LEU A CA 1
ATOM 680 C C . LEU A 1 84 ? 4.072 1.532 2.003 1.00 89.06 84 LEU A C 1
ATOM 682 O O . LEU A 1 84 ? 3.326 1.625 1.034 1.00 89.06 84 LEU A O 1
ATOM 686 N N . TRP A 1 85 ? 4.576 2.627 2.580 1.00 88.75 85 TRP A N 1
ATOM 687 C CA . TRP A 1 85 ? 4.273 3.968 2.056 1.00 88.75 85 TRP A CA 1
ATOM 688 C C . TRP A 1 85 ? 4.711 4.148 0.603 1.00 88.75 85 TRP A C 1
ATOM 690 O O . TRP A 1 85 ? 4.028 4.804 -0.182 1.00 88.75 85 TRP A O 1
ATOM 700 N N . SER A 1 86 ? 5.847 3.549 0.249 1.00 87.81 86 SER A N 1
ATOM 701 C CA . SER A 1 86 ? 6.395 3.598 -1.107 1.00 87.81 86 SER A CA 1
ATOM 702 C C . SER A 1 86 ? 5.561 2.756 -2.072 1.00 87.81 86 SER A C 1
ATOM 704 O O . SER A 1 86 ? 5.206 3.255 -3.136 1.00 87.81 86 SER A O 1
ATOM 706 N N . HIS A 1 87 ? 5.157 1.555 -1.648 1.00 92.62 87 HIS A N 1
ATOM 707 C CA . HIS A 1 87 ? 4.288 0.648 -2.395 1.00 92.62 87 HIS A CA 1
ATOM 708 C C . HIS A 1 87 ? 2.904 1.238 -2.651 1.00 92.62 87 HIS A C 1
ATOM 710 O O . HIS A 1 87 ? 2.349 1.067 -3.732 1.00 92.62 87 HIS A O 1
ATOM 716 N N . LEU A 1 88 ? 2.365 1.980 -1.682 1.00 93.88 88 LEU A N 1
ATOM 717 C CA . LEU A 1 88 ? 1.128 2.749 -1.835 1.00 93.88 88 LEU A CA 1
ATOM 718 C C . LEU A 1 88 ? 1.340 4.017 -2.683 1.00 93.88 88 LEU A C 1
ATOM 720 O O . LEU A 1 88 ? 0.385 4.584 -3.214 1.00 93.88 88 LEU A O 1
ATOM 724 N N . GLY A 1 89 ? 2.591 4.469 -2.814 1.00 91.19 89 GLY A N 1
ATOM 725 C CA . GLY A 1 89 ? 2.976 5.700 -3.499 1.00 91.19 89 GLY A CA 1
ATOM 726 C C . GLY A 1 89 ? 2.507 6.968 -2.787 1.00 91.19 89 GLY A C 1
ATOM 727 O O . GLY A 1 89 ? 2.283 7.996 -3.424 1.00 91.19 89 GLY A O 1
ATOM 728 N N . VAL A 1 90 ? 2.352 6.903 -1.466 1.00 90.19 90 VAL A N 1
ATOM 729 C CA . VAL A 1 90 ? 1.902 8.023 -0.639 1.00 90.19 90 VAL A CA 1
ATOM 730 C C . VAL A 1 90 ? 3.103 8.876 -0.256 1.00 90.19 90 VAL A C 1
ATOM 732 O O . VAL A 1 90 ? 4.057 8.405 0.357 1.00 90.19 90 VAL A O 1
ATOM 735 N N . THR A 1 91 ? 3.044 10.164 -0.583 1.00 86.00 91 THR A N 1
ATOM 736 C CA . THR A 1 91 ? 4.114 11.100 -0.221 1.00 86.00 91 THR A CA 1
ATOM 737 C C . THR A 1 91 ? 4.045 11.510 1.253 1.00 86.00 91 THR A C 1
ATOM 739 O O . THR A 1 91 ? 2.954 11.544 1.830 1.00 86.00 91 THR A O 1
ATOM 742 N N . PRO A 1 92 ? 5.167 11.968 1.842 1.00 79.94 92 PRO A N 1
ATOM 743 C CA . PRO A 1 92 ? 5.232 12.526 3.197 1.00 79.94 92 PRO A CA 1
ATOM 744 C C . PRO A 1 92 ? 4.135 13.559 3.508 1.00 79.94 92 PRO A C 1
ATOM 746 O O . PRO A 1 92 ? 3.555 13.560 4.592 1.00 79.94 92 PRO A O 1
ATOM 749 N N . LYS A 1 93 ? 3.782 14.405 2.530 1.00 80.38 93 LYS A N 1
ATOM 750 C CA . LYS A 1 93 ? 2.711 15.407 2.653 1.00 80.38 93 LYS A CA 1
ATOM 751 C C . LYS A 1 93 ? 1.346 14.776 2.959 1.00 80.38 93 LYS A C 1
ATOM 753 O O . LYS A 1 93 ? 0.576 15.360 3.719 1.00 80.38 93 LYS A O 1
ATOM 758 N N . TYR A 1 94 ? 1.033 13.629 2.356 1.00 85.25 94 TYR A N 1
ATOM 759 C CA . TYR A 1 94 ? -0.268 12.969 2.494 1.00 85.25 94 TYR A CA 1
ATOM 760 C C . TYR A 1 94 ? -0.300 11.906 3.595 1.00 85.25 94 TYR A C 1
ATOM 762 O O . TYR A 1 94 ? -1.381 11.669 4.132 1.00 85.25 94 TYR A O 1
ATOM 770 N N . MET A 1 95 ? 0.851 11.352 4.007 1.00 86.12 95 MET A N 1
ATOM 771 C CA . MET A 1 95 ? 0.946 10.405 5.133 1.00 86.12 95 MET A CA 1
ATOM 772 C C . MET A 1 95 ? 0.200 10.919 6.372 1.00 86.12 95 MET A C 1
ATOM 774 O O . MET A 1 95 ? -0.633 10.216 6.930 1.00 86.12 95 MET A O 1
ATOM 778 N N . MET A 1 96 ? 0.407 12.187 6.748 1.00 77.44 96 MET A N 1
ATOM 779 C CA . MET A 1 96 ? -0.249 12.778 7.924 1.00 77.44 96 MET A CA 1
ATOM 780 C C . MET A 1 96 ? -1.761 12.912 7.785 1.00 77.44 96 MET A C 1
ATOM 782 O O . MET A 1 96 ? -2.488 12.725 8.757 1.00 77.44 96 MET A O 1
ATOM 786 N N . LYS A 1 97 ? -2.243 13.248 6.585 1.00 83.62 97 LYS A N 1
ATOM 787 C CA . LYS A 1 97 ? -3.682 13.343 6.325 1.00 83.62 97 LYS A CA 1
ATOM 788 C C . LYS A 1 97 ? -4.337 11.971 6.484 1.00 83.62 97 LYS A C 1
ATOM 790 O O . LYS A 1 97 ? -5.389 11.870 7.100 1.00 83.62 97 LYS A O 1
ATOM 795 N N . ILE A 1 98 ? -3.689 10.932 5.966 1.00 88.88 98 IL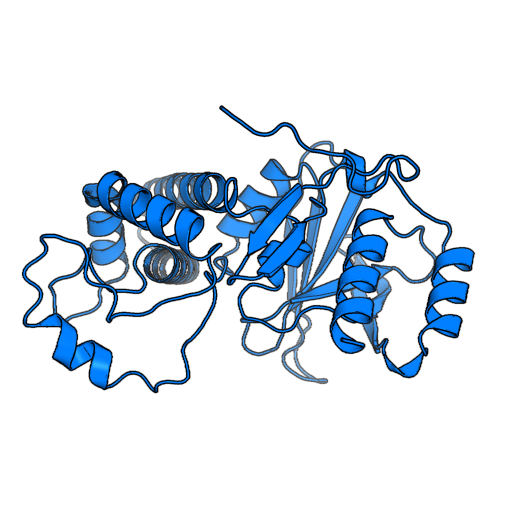E A N 1
ATOM 796 C CA . ILE A 1 98 ? -4.144 9.546 6.093 1.00 88.88 98 ILE A CA 1
ATOM 797 C C . ILE A 1 98 ? -4.147 9.118 7.558 1.00 88.88 98 ILE A C 1
ATOM 799 O O . ILE A 1 98 ? -5.177 8.666 8.038 1.00 88.88 98 ILE A O 1
ATOM 803 N N . LEU A 1 99 ? -3.045 9.323 8.287 1.00 83.75 99 LEU A N 1
ATOM 804 C CA . LEU A 1 99 ? -2.968 8.954 9.703 1.00 83.75 99 LEU A CA 1
ATOM 805 C C . LEU A 1 99 ? -4.025 9.681 10.544 1.00 83.75 99 LEU A C 1
ATOM 807 O O . LEU A 1 99 ? -4.645 9.061 11.401 1.00 83.75 99 LEU A O 1
ATOM 811 N N . LYS A 1 100 ? -4.292 10.965 10.263 1.00 82.12 100 LYS A N 1
ATOM 812 C CA . LYS A 1 100 ? -5.379 11.708 10.915 1.00 82.12 100 LYS A CA 1
ATOM 813 C C . LYS A 1 100 ? -6.738 11.049 10.665 1.00 82.12 100 LYS A C 1
ATOM 815 O O . LYS A 1 100 ? -7.476 10.822 11.615 1.00 82.12 100 LYS A O 1
ATOM 820 N N . ASN A 1 101 ? -7.035 10.697 9.415 1.00 88.44 101 ASN A N 1
ATOM 821 C CA . ASN A 1 101 ? -8.275 10.004 9.071 1.00 88.44 101 ASN A CA 1
ATOM 822 C C . ASN A 1 101 ? -8.364 8.621 9.747 1.00 88.44 101 ASN A C 1
ATOM 824 O O . ASN A 1 101 ? -9.452 8.204 10.130 1.00 88.44 101 ASN A O 1
ATOM 828 N N . CYS A 1 102 ? -7.240 7.915 9.916 1.00 87.88 102 CYS A N 1
ATOM 829 C CA . CYS A 1 102 ? -7.202 6.658 10.668 1.00 87.88 102 CYS A CA 1
ATOM 830 C C . CYS A 1 102 ? -7.551 6.869 12.142 1.00 87.88 102 CYS A C 1
ATOM 832 O O . CYS A 1 102 ? -8.344 6.107 12.679 1.00 87.88 102 CYS A O 1
ATOM 834 N N . VAL A 1 103 ? -7.003 7.905 12.784 1.00 83.12 103 VAL A N 1
ATOM 835 C CA . VAL A 1 103 ? -7.334 8.253 14.176 1.00 83.12 103 VAL A CA 1
ATOM 836 C C . VAL A 1 103 ? -8.814 8.581 14.324 1.00 83.12 103 VAL A C 1
ATOM 838 O O . VAL A 1 103 ? -9.461 8.040 15.214 1.00 83.12 103 VAL A O 1
ATOM 841 N N . GLU A 1 104 ? -9.357 9.423 13.442 1.00 84.88 104 GLU A N 1
ATOM 842 C CA . GLU A 1 104 ? -10.784 9.773 13.440 1.00 84.88 104 GLU A CA 1
ATOM 843 C C . GLU A 1 104 ? -11.654 8.515 13.296 1.00 84.88 104 GLU A C 1
ATOM 845 O O . GLU A 1 104 ? -12.583 8.307 14.073 1.00 84.88 104 GLU A O 1
ATOM 850 N N . LYS A 1 105 ? -11.300 7.615 12.370 1.00 87.75 105 LYS A N 1
ATOM 851 C CA . LYS A 1 105 ? -12.038 6.367 12.148 1.00 87.75 105 LYS A CA 1
ATOM 852 C C . LYS A 1 105 ? -11.930 5.387 13.322 1.00 87.75 105 LYS A C 1
ATOM 854 O O . LYS A 1 105 ? -12.918 4.739 13.658 1.00 87.75 105 LYS A O 1
ATOM 859 N N . LEU A 1 106 ? -10.759 5.277 13.950 1.00 84.50 106 LEU A N 1
ATOM 860 C CA . LEU A 1 106 ? -10.565 4.458 15.152 1.00 84.50 106 LEU A CA 1
ATOM 861 C C . LEU A 1 106 ? -11.357 5.013 16.339 1.00 84.50 106 LEU A C 1
ATOM 863 O O . LEU A 1 106 ? -11.946 4.243 17.091 1.00 84.50 106 LEU A O 1
ATOM 867 N N . GLN A 1 107 ? -11.414 6.339 16.486 1.00 80.06 107 GLN A N 1
ATOM 868 C CA . GLN A 1 107 ? -12.218 6.990 17.515 1.00 80.06 107 GLN A CA 1
ATOM 869 C C . GLN A 1 107 ? -13.714 6.700 17.327 1.00 80.06 107 GLN A C 1
ATOM 871 O O . GLN A 1 107 ? -14.390 6.392 18.304 1.00 80.06 107 GLN A O 1
ATOM 876 N N . GLU A 1 108 ? -14.224 6.757 16.092 1.00 84.62 108 GLU A N 1
ATOM 877 C CA . GLU A 1 108 ? -15.605 6.360 15.780 1.00 84.62 108 GLU A CA 1
ATOM 878 C C . GLU A 1 108 ? -15.875 4.904 16.192 1.00 84.62 108 GLU A C 1
ATOM 880 O O . GLU A 1 108 ? -16.806 4.659 16.957 1.00 84.62 108 GLU A O 1
ATOM 885 N N . LYS A 1 109 ? -15.019 3.958 15.767 1.00 84.38 109 LYS A N 1
ATOM 886 C CA . LYS A 1 109 ? -15.140 2.530 16.126 1.00 84.38 109 LYS A CA 1
ATOM 887 C C . LYS A 1 109 ? -15.115 2.316 17.646 1.00 84.38 109 LYS A C 1
ATOM 889 O O . LYS A 1 109 ? -15.878 1.513 18.170 1.00 84.38 109 LYS A O 1
ATOM 894 N N . LEU A 1 110 ? -14.268 3.052 18.369 1.00 79.50 110 LEU A N 1
ATOM 895 C CA . LEU A 1 110 ? -14.200 2.977 19.829 1.00 79.50 110 LEU A CA 1
ATOM 896 C C . LEU A 1 110 ? -15.496 3.464 20.489 1.00 79.50 110 LEU A C 1
ATOM 898 O O . LEU A 1 110 ? -15.984 2.821 21.411 1.00 79.50 110 LEU A O 1
ATOM 902 N N . LEU A 1 111 ? -16.065 4.578 20.022 1.00 78.19 111 LEU A N 1
ATOM 903 C CA . LEU A 1 111 ? -17.327 5.107 20.549 1.00 78.19 111 LEU A CA 1
ATOM 904 C C . LEU A 1 111 ? -18.505 4.156 20.297 1.00 78.19 111 LEU A C 1
ATOM 906 O O . LEU A 1 111 ? -19.360 4.021 21.168 1.00 78.19 111 LEU A O 1
ATOM 910 N N . GLU A 1 112 ? -18.527 3.486 19.143 1.00 78.00 112 GLU A N 1
ATOM 911 C CA . GLU A 1 112 ? -19.516 2.453 18.803 1.00 78.00 112 GLU A CA 1
ATOM 912 C C . GLU A 1 112 ? -19.344 1.193 19.671 1.00 78.00 112 GLU A C 1
ATOM 914 O O . GLU A 1 112 ? -20.319 0.651 20.189 1.00 78.00 112 GLU A O 1
ATOM 919 N N . ASN A 1 113 ? -18.105 0.763 19.921 1.00 67.50 113 ASN A N 1
ATOM 920 C CA . ASN A 1 113 ? -17.832 -0.406 20.757 1.00 67.50 113 ASN A CA 1
ATOM 921 C C . ASN A 1 113 ? -18.020 -0.133 22.256 1.00 67.50 113 ASN A C 1
ATOM 923 O O . ASN A 1 113 ? -18.322 -1.054 22.991 1.00 67.50 113 ASN A O 1
ATOM 927 N N . LEU A 1 114 ? -17.924 1.109 22.744 1.00 59.38 114 LEU A N 1
ATOM 928 C CA . LEU A 1 114 ? -18.199 1.432 24.156 1.00 59.38 114 LEU A CA 1
ATOM 929 C C . LEU A 1 114 ? -19.665 1.196 24.568 1.00 59.38 114 LEU A C 1
ATOM 931 O O . LEU A 1 114 ? -19.958 1.112 25.764 1.00 59.38 114 LEU A O 1
ATOM 935 N N . THR A 1 115 ? -20.587 1.089 23.605 1.00 54.62 115 THR A N 1
ATOM 936 C CA . THR A 1 115 ? -21.975 0.687 23.875 1.00 54.62 115 THR A CA 1
ATOM 937 C C . THR A 1 115 ? -22.162 -0.823 24.058 1.00 54.62 115 THR A C 1
ATOM 939 O O . THR A 1 115 ? -23.124 -1.214 24.722 1.00 54.62 115 THR A O 1
ATOM 942 N N . ASP A 1 116 ? -21.223 -1.650 23.588 1.00 54.78 116 ASP A N 1
ATOM 943 C CA . ASP A 1 116 ? -21.197 -3.101 23.790 1.00 54.78 116 ASP A CA 1
ATOM 944 C C . ASP A 1 116 ? -20.078 -3.470 24.780 1.00 54.78 116 ASP A C 1
ATOM 946 O O . ASP A 1 116 ? -18.921 -3.106 24.635 1.00 54.78 116 ASP A O 1
ATOM 950 N N . LYS A 1 117 ? -20.401 -4.173 25.869 1.00 51.28 117 LYS A N 1
ATOM 951 C CA . LYS A 1 117 ? -19.479 -4.366 27.012 1.00 51.28 117 LYS A CA 1
ATOM 952 C C . LYS A 1 117 ? -18.263 -5.273 26.751 1.00 51.28 117 LYS A C 1
ATOM 954 O O . LYS A 1 117 ? -17.533 -5.564 27.700 1.00 51.28 117 LYS A O 1
ATOM 959 N N . ASP A 1 118 ? -18.026 -5.689 25.514 1.00 55.56 118 ASP A N 1
ATOM 960 C CA . ASP A 1 118 ? -16.905 -6.548 25.155 1.00 55.56 118 ASP A CA 1
ATOM 961 C C . ASP A 1 118 ? -15.756 -5.707 24.586 1.00 55.56 118 ASP A C 1
ATOM 963 O O . ASP A 1 118 ? -15.885 -5.016 23.578 1.00 55.56 118 ASP A O 1
ATOM 967 N N . GLN A 1 119 ? -14.606 -5.749 25.264 1.00 57.91 119 GLN A N 1
ATOM 968 C CA . GLN A 1 119 ? -13.385 -5.114 24.775 1.00 57.91 119 GLN A CA 1
ATOM 969 C C . GLN A 1 119 ? -12.883 -5.861 23.536 1.00 57.91 119 GLN A C 1
ATOM 971 O O . GLN A 1 119 ? -12.411 -6.994 23.629 1.00 57.91 119 GLN A O 1
ATOM 976 N N . ASP A 1 120 ? -12.962 -5.206 22.384 1.00 67.69 120 ASP A N 1
ATOM 977 C CA . ASP A 1 120 ? -12.386 -5.690 21.135 1.00 67.69 120 ASP A CA 1
ATOM 978 C C . ASP A 1 120 ? -10.846 -5.599 21.194 1.00 67.69 120 ASP A C 1
ATOM 980 O O . ASP A 1 120 ? -10.250 -4.522 21.088 1.00 67.69 120 ASP A O 1
ATOM 984 N N . PHE A 1 121 ? -10.193 -6.744 21.425 1.00 66.88 121 PHE A N 1
ATOM 985 C CA . PHE A 1 121 ? -8.732 -6.849 21.518 1.00 66.88 121 PHE A CA 1
ATOM 986 C C . PHE A 1 121 ? -8.020 -6.441 20.221 1.00 66.88 121 PHE A C 1
ATOM 988 O O . PHE A 1 121 ? -6.898 -5.930 20.293 1.00 66.88 121 PHE A O 1
ATOM 995 N N . ASP A 1 122 ? -8.656 -6.621 19.060 1.00 74.50 122 ASP A N 1
ATOM 996 C CA . ASP A 1 122 ? -8.073 -6.230 17.777 1.00 74.50 122 ASP A CA 1
ATOM 997 C C . ASP A 1 122 ? -8.067 -4.699 17.653 1.00 74.50 122 ASP A C 1
ATOM 999 O O . ASP A 1 122 ? -7.037 -4.106 17.316 1.00 74.50 122 ASP A O 1
ATOM 1003 N N . LEU A 1 123 ? -9.153 -4.034 18.070 1.00 77.00 123 LEU A N 1
ATOM 1004 C CA . LEU A 1 123 ? -9.224 -2.570 18.129 1.00 77.00 123 LEU A CA 1
ATOM 1005 C C . LEU A 1 123 ? -8.167 -1.971 19.074 1.00 77.00 123 LEU A C 1
ATOM 1007 O O . LEU A 1 123 ? -7.521 -0.981 18.727 1.00 77.00 123 LEU A O 1
ATOM 1011 N N . LEU A 1 124 ? -7.949 -2.570 20.251 1.00 72.69 124 LEU A N 1
ATOM 1012 C CA . LEU A 1 124 ? -6.907 -2.122 21.187 1.00 72.69 124 LEU A CA 1
ATOM 1013 C C . LEU A 1 124 ? -5.497 -2.251 20.598 1.00 72.69 124 LEU A C 1
ATOM 1015 O O . LEU A 1 124 ? -4.652 -1.378 20.822 1.00 72.69 124 LEU A O 1
ATOM 1019 N N . SER A 1 125 ? -5.244 -3.311 19.825 1.00 76.00 125 SER A N 1
ATOM 1020 C CA . SER A 1 125 ? -3.981 -3.487 19.107 1.00 76.00 125 SER A CA 1
ATOM 1021 C C . SER A 1 125 ? -3.785 -2.393 18.054 1.00 76.00 125 SER A C 1
ATOM 1023 O O . SER A 1 125 ? -2.720 -1.775 18.013 1.00 76.00 125 SER A O 1
ATOM 1025 N N . GLU A 1 126 ? -4.810 -2.087 17.248 1.00 79.69 126 GLU A N 1
ATOM 1026 C CA . GLU A 1 126 ? -4.748 -0.997 16.259 1.00 79.69 126 GLU A CA 1
ATOM 1027 C C . GLU A 1 126 ? -4.521 0.371 16.912 1.00 79.69 126 GLU A C 1
ATOM 1029 O O . GLU A 1 126 ? -3.745 1.189 16.408 1.00 79.69 126 GLU A O 1
ATOM 1034 N N . ILE A 1 127 ? -5.165 0.611 18.056 1.00 76.50 127 ILE A N 1
ATOM 1035 C CA . ILE A 1 127 ? -4.985 1.826 18.851 1.00 76.50 127 ILE A CA 1
ATOM 1036 C C . ILE A 1 127 ? -3.536 1.939 19.353 1.00 76.50 127 ILE A C 1
ATOM 1038 O O . ILE A 1 127 ? -2.921 3.001 19.253 1.00 76.50 127 ILE A O 1
ATOM 1042 N N . SER A 1 128 ? -2.946 0.853 19.854 1.00 70.88 128 SER A N 1
ATOM 1043 C CA . SER A 1 128 ? -1.544 0.874 20.284 1.00 70.88 128 SER A CA 1
ATOM 1044 C C . SER A 1 128 ? -0.595 1.152 19.114 1.00 70.88 128 SER A C 1
ATOM 1046 O O . SER A 1 128 ? 0.313 1.977 19.241 1.00 70.88 128 SER A O 1
ATOM 1048 N N . GLU A 1 129 ? -0.829 0.533 17.953 1.00 74.00 129 GLU A N 1
ATOM 1049 C CA . GLU A 1 129 ? -0.030 0.766 16.746 1.00 74.00 129 GLU A CA 1
ATOM 1050 C C . GLU A 1 129 ? -0.121 2.217 16.262 1.00 74.00 129 GLU A C 1
ATOM 1052 O O . GLU A 1 129 ? 0.912 2.814 15.956 1.00 74.00 129 GLU A O 1
ATOM 1057 N N . ILE A 1 130 ? -1.319 2.819 16.215 1.00 75.44 130 ILE A N 1
ATOM 1058 C CA . ILE A 1 130 ? -1.463 4.220 15.789 1.00 75.44 130 ILE A CA 1
ATOM 1059 C C . ILE A 1 130 ? -0.824 5.176 16.800 1.00 75.44 130 ILE A C 1
ATOM 1061 O O . ILE A 1 130 ? -0.238 6.175 16.389 1.00 75.44 130 ILE A O 1
ATOM 1065 N N . VAL A 1 131 ? -0.874 4.867 18.103 1.00 69.94 131 VAL A N 1
ATOM 1066 C CA . VAL A 1 131 ? -0.183 5.659 19.129 1.00 69.94 131 VAL A CA 1
ATOM 1067 C C . VAL A 1 131 ? 1.322 5.569 18.947 1.00 69.94 131 VAL A C 1
ATOM 1069 O O . VAL A 1 131 ? 1.971 6.604 18.902 1.00 69.94 131 VAL A O 1
ATOM 1072 N N . GLN A 1 132 ? 1.891 4.379 18.763 1.00 70.31 132 GLN A N 1
ATOM 1073 C CA . GLN A 1 132 ? 3.324 4.236 18.479 1.00 70.31 132 GLN A CA 1
ATOM 1074 C C . GLN A 1 132 ? 3.711 4.936 17.172 1.00 70.31 132 GLN A C 1
ATOM 1076 O O . GLN A 1 132 ? 4.757 5.580 17.089 1.00 70.31 132 GLN A O 1
ATOM 1081 N N . ALA A 1 133 ? 2.847 4.855 16.161 1.00 70.94 133 ALA A N 1
ATOM 1082 C CA . ALA A 1 133 ? 3.049 5.502 14.878 1.00 70.94 133 ALA A CA 1
ATOM 1083 C C . ALA A 1 133 ? 2.860 7.018 14.927 1.00 70.94 133 ALA A C 1
ATOM 1085 O O . ALA A 1 133 ? 3.335 7.666 14.015 1.00 70.94 133 ALA A O 1
ATOM 1086 N N . LEU A 1 134 ? 2.184 7.602 15.920 1.00 69.31 134 LEU A N 1
ATOM 1087 C CA . LEU A 1 134 ? 1.983 9.053 16.045 1.00 69.31 134 LEU A CA 1
ATOM 1088 C C . LEU A 1 134 ? 2.758 9.668 17.206 1.00 69.31 134 LEU A C 1
ATOM 1090 O O . LEU A 1 134 ? 3.011 10.863 17.207 1.00 69.31 134 LEU A O 1
ATOM 1094 N N . ASP A 1 135 ? 3.186 8.894 18.183 1.00 64.69 135 ASP A N 1
ATOM 1095 C CA . ASP A 1 135 ? 4.030 9.343 19.280 1.00 64.69 135 ASP A CA 1
ATOM 1096 C C . ASP A 1 135 ? 5.146 8.334 19.603 1.00 64.69 135 ASP A C 1
ATOM 1098 O O . ASP A 1 135 ? 5.254 7.805 20.709 1.00 64.69 135 ASP A O 1
ATOM 1102 N N . PRO A 1 136 ? 6.045 8.093 18.641 1.00 59.56 136 PRO A N 1
ATOM 1103 C CA . PRO A 1 136 ? 7.141 7.131 18.767 1.00 59.56 136 PRO A CA 1
ATOM 1104 C C . PRO A 1 136 ? 8.171 7.530 19.833 1.00 59.56 136 PRO A C 1
ATOM 1106 O O . PRO A 1 136 ? 8.990 6.713 20.241 1.00 59.56 136 PRO A O 1
ATOM 1109 N N . LEU A 1 137 ? 8.146 8.790 20.281 1.00 58.31 137 LEU A N 1
ATOM 1110 C CA . LEU A 1 137 ? 9.008 9.326 21.336 1.00 58.31 137 LEU A CA 1
ATOM 1111 C C . LEU A 1 137 ? 8.314 9.370 22.709 1.00 58.31 137 LEU A C 1
ATOM 1113 O O . LEU A 1 137 ? 8.929 9.821 23.678 1.00 58.31 137 LEU A O 1
ATOM 1117 N N . GLY A 1 138 ? 7.047 8.951 22.798 1.00 61.47 138 GLY A N 1
ATOM 1118 C CA . GLY A 1 138 ? 6.264 9.005 24.032 1.00 61.47 138 GLY A CA 1
ATOM 1119 C C . GLY A 1 138 ? 6.093 10.424 24.589 1.00 61.47 138 GLY A C 1
ATOM 1120 O O . GLY A 1 138 ? 6.024 10.605 25.799 1.00 61.47 138 GLY A O 1
ATOM 1121 N N . LEU A 1 139 ? 6.078 11.464 23.750 1.00 58.81 139 LEU A N 1
ATOM 1122 C CA . LEU A 1 139 ? 5.924 12.864 24.167 1.00 58.81 139 LEU A CA 1
ATOM 1123 C C . LEU A 1 139 ? 4.550 13.168 24.778 1.00 58.81 139 LEU A C 1
ATOM 1125 O O . LEU A 1 139 ? 4.422 14.117 25.558 1.00 58.81 139 LEU A O 1
ATOM 1129 N N . SER A 1 140 ? 3.531 12.400 24.406 1.00 55.94 140 SER A N 1
ATOM 1130 C CA . SER A 1 140 ? 2.177 12.456 24.957 1.00 55.94 140 SER A CA 1
ATOM 1131 C C . SER A 1 140 ? 2.060 11.718 26.294 1.00 55.94 140 SER A C 1
ATOM 1133 O O . SER A 1 140 ? 1.176 12.043 27.086 1.00 55.94 140 SER A O 1
ATOM 1135 N N . ASN A 1 141 ? 3.005 10.821 26.602 1.00 57.78 141 ASN A N 1
ATOM 1136 C CA . ASN A 1 141 ? 2.992 9.993 27.799 1.00 57.78 141 ASN A CA 1
ATOM 1137 C C . ASN A 1 141 ? 4.116 10.319 28.779 1.00 57.78 141 ASN A C 1
ATOM 1139 O O . ASN A 1 141 ? 5.297 10.105 28.531 1.00 57.78 141 ASN A O 1
ATOM 1143 N N . LYS A 1 142 ? 3.727 10.773 29.972 1.00 54.03 142 LYS A N 1
ATOM 1144 C CA . LYS A 1 142 ? 4.641 10.958 31.113 1.00 54.03 142 LYS A CA 1
ATOM 1145 C C . LYS A 1 142 ? 4.598 9.808 32.124 1.00 54.03 142 LYS A C 1
ATOM 1147 O O . LYS A 1 142 ? 5.266 9.889 33.151 1.00 54.03 142 LYS A O 1
ATOM 1152 N N . ASN A 1 143 ? 3.782 8.781 31.884 1.00 50.00 143 ASN A N 1
ATOM 1153 C CA . ASN A 1 143 ? 3.495 7.743 32.873 1.00 50.00 143 ASN A CA 1
ATOM 1154 C C . ASN A 1 143 ? 4.284 6.457 32.610 1.00 50.00 143 ASN A C 1
ATOM 1156 O O . ASN A 1 143 ? 4.381 5.989 31.484 1.00 50.00 143 ASN A O 1
ATOM 1160 N N . ASN A 1 144 ? 4.783 5.853 33.690 1.00 51.88 144 ASN A N 1
ATOM 1161 C CA . ASN A 1 144 ? 5.576 4.618 33.676 1.00 51.88 144 ASN A CA 1
ATOM 1162 C C . ASN A 1 144 ? 4.746 3.333 33.475 1.00 51.88 144 ASN A C 1
ATOM 1164 O O . ASN A 1 144 ? 5.298 2.246 33.622 1.00 51.88 144 ASN A O 1
ATOM 1168 N N . ASN A 1 145 ? 3.439 3.433 33.203 1.00 53.16 145 ASN A N 1
ATOM 1169 C CA . ASN A 1 145 ? 2.560 2.272 33.062 1.00 53.16 145 ASN A CA 1
ATOM 1170 C C . ASN A 1 145 ? 1.773 2.379 31.742 1.00 53.16 145 ASN A C 1
ATOM 1172 O O . ASN A 1 145 ? 0.995 3.327 31.617 1.00 53.16 145 ASN A O 1
ATOM 1176 N N . PRO A 1 146 ? 1.998 1.477 30.768 1.00 59.72 146 PRO A N 1
ATOM 1177 C CA . PRO A 1 146 ? 1.374 1.547 29.450 1.00 59.72 146 PRO A CA 1
ATOM 1178 C C . PRO A 1 146 ? -0.097 1.123 29.517 1.00 59.72 146 PRO A C 1
ATOM 1180 O O . PRO A 1 146 ? -0.410 0.016 29.955 1.00 59.72 146 PRO A O 1
ATOM 1183 N N . ASP A 1 147 ? -0.991 2.002 29.073 1.00 69.44 147 ASP A N 1
ATOM 1184 C CA . ASP A 1 147 ? -2.429 1.754 28.941 1.00 69.44 147 ASP A CA 1
ATOM 1185 C C . ASP A 1 147 ? -2.875 2.336 27.597 1.00 69.44 147 ASP A C 1
ATOM 1187 O O . ASP A 1 147 ? -3.049 3.544 27.466 1.00 69.44 147 ASP A O 1
ATOM 1191 N N . ALA A 1 148 ? -3.038 1.475 26.588 1.00 65.88 148 ALA A N 1
ATOM 1192 C CA . ALA A 1 148 ? -3.253 1.889 25.201 1.00 65.88 148 ALA A CA 1
ATOM 1193 C C . ALA A 1 148 ? -4.462 2.823 25.014 1.00 65.88 148 ALA A C 1
ATOM 1195 O O . ALA A 1 148 ? -4.407 3.721 24.176 1.00 65.88 148 ALA A O 1
ATOM 1196 N N . LEU A 1 149 ? -5.531 2.650 25.801 1.00 66.50 149 LEU A N 1
ATOM 1197 C CA . LEU A 1 149 ? -6.708 3.520 25.730 1.00 66.50 149 LEU A CA 1
ATOM 1198 C C . LEU A 1 149 ? -6.397 4.901 26.291 1.00 66.50 149 LEU A C 1
ATOM 1200 O O . LEU A 1 149 ? -6.649 5.909 25.636 1.00 66.50 149 LEU A O 1
ATOM 1204 N N . LYS A 1 150 ? -5.790 4.949 27.476 1.00 71.06 150 LYS A N 1
ATOM 1205 C CA . LYS A 1 150 ? -5.390 6.206 28.110 1.00 71.06 150 LYS A CA 1
ATOM 1206 C C . LYS A 1 150 ? -4.338 6.951 27.286 1.00 71.06 150 LYS A C 1
ATOM 1208 O O . LYS A 1 150 ? -4.374 8.176 27.189 1.00 71.06 150 LYS A O 1
ATOM 1213 N N . ASP A 1 151 ? -3.422 6.213 26.674 1.00 68.62 151 ASP A N 1
ATOM 1214 C CA . ASP A 1 151 ? -2.383 6.730 25.787 1.00 68.62 151 ASP A CA 1
ATOM 1215 C C . ASP A 1 151 ? -3.003 7.348 24.529 1.00 68.62 151 ASP A C 1
ATOM 1217 O O . ASP A 1 151 ? -2.636 8.448 24.117 1.00 68.62 151 ASP A O 1
ATOM 1221 N N . PHE A 1 152 ? -4.009 6.683 23.960 1.00 69.69 152 PHE A N 1
ATOM 1222 C CA . PHE A 1 152 ? -4.760 7.191 22.820 1.00 69.69 152 PHE A CA 1
ATOM 1223 C C . PHE A 1 152 ? -5.606 8.414 23.170 1.00 69.69 152 PHE A C 1
ATOM 1225 O O . PHE A 1 152 ? -5.577 9.397 22.435 1.00 69.69 152 PHE A O 1
ATOM 1232 N N . GLU A 1 153 ? -6.295 8.421 24.312 1.00 70.50 153 GLU A N 1
ATOM 1233 C CA . GLU A 1 153 ? -7.023 9.595 24.809 1.00 70.50 153 GLU A CA 1
ATOM 1234 C C . GLU A 1 153 ? -6.088 10.796 25.017 1.00 70.50 153 GLU A C 1
ATOM 1236 O O . GLU A 1 153 ? -6.394 11.912 24.586 1.00 70.50 153 GLU A O 1
ATOM 1241 N N . ASN A 1 154 ? -4.909 10.573 25.607 1.00 70.62 154 ASN A N 1
ATOM 1242 C CA . ASN A 1 154 ? -3.881 11.604 25.752 1.00 70.62 154 ASN A CA 1
ATOM 1243 C C . ASN A 1 154 ? -3.376 12.092 24.389 1.00 70.62 154 ASN A C 1
ATOM 1245 O O . ASN A 1 154 ? -3.154 13.295 24.204 1.00 70.62 154 ASN A O 1
ATOM 1249 N N . LEU A 1 155 ? -3.195 11.186 23.426 1.00 69.88 155 LEU A N 1
ATOM 1250 C CA . LEU A 1 155 ? -2.785 11.532 22.071 1.00 69.88 155 LEU A CA 1
ATOM 1251 C C . LEU A 1 155 ? -3.864 12.338 21.345 1.00 69.88 155 LEU A C 1
ATOM 1253 O O . LEU A 1 155 ? -3.525 13.313 20.681 1.00 69.88 155 LEU A O 1
ATOM 1257 N N . LEU A 1 156 ? -5.147 12.011 21.518 1.00 70.69 156 LEU A N 1
ATOM 1258 C CA . LEU A 1 156 ? -6.271 12.784 20.984 1.00 70.69 156 LEU A CA 1
ATOM 1259 C C . LEU A 1 156 ? -6.273 14.212 21.544 1.00 70.69 156 LEU A C 1
ATOM 1261 O O . LEU A 1 156 ? -6.339 15.176 20.774 1.00 70.69 156 LEU A O 1
ATOM 1265 N N . GLN A 1 157 ? -6.109 14.362 22.862 1.00 70.88 157 GLN A N 1
ATOM 1266 C CA . GLN A 1 157 ? -6.044 15.667 23.533 1.00 70.88 157 GLN A CA 1
ATOM 1267 C C . GLN A 1 157 ? -4.829 16.503 23.098 1.00 70.88 157 GLN A C 1
ATOM 1269 O O . GLN A 1 157 ? -4.906 17.730 23.039 1.00 70.88 157 GLN A O 1
ATOM 1274 N N . ASN A 1 158 ? -3.712 15.854 22.759 1.00 66.00 158 ASN A N 1
ATOM 1275 C CA . ASN A 1 158 ? -2.478 16.510 22.314 1.00 66.00 158 ASN A CA 1
ATOM 1276 C C . ASN A 1 158 ? -2.265 16.457 20.793 1.00 6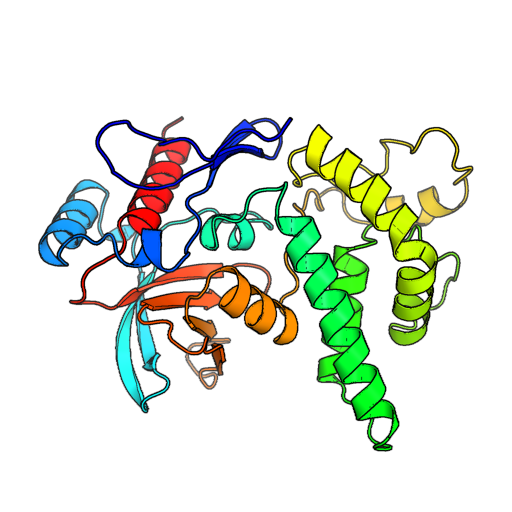6.00 158 ASN A C 1
ATOM 1278 O O . ASN A 1 158 ? -1.192 16.840 20.308 1.00 66.00 158 ASN A O 1
ATOM 1282 N N . SER A 1 159 ? -3.270 16.011 20.037 1.00 64.94 159 SER A N 1
ATOM 1283 C CA . SER A 1 159 ? -3.138 15.628 18.628 1.00 64.94 159 SER A CA 1
ATOM 1284 C C . SER A 1 159 ? -2.582 16.760 17.775 1.00 64.94 159 SER A C 1
ATOM 1286 O O . SER A 1 159 ? -1.681 16.538 16.975 1.00 64.94 159 SER A O 1
ATOM 1288 N N . GLU A 1 160 ? -3.005 18.005 18.001 1.00 64.19 160 GLU A N 1
ATOM 1289 C CA . GLU A 1 160 ? -2.455 19.158 17.286 1.00 64.19 160 GLU A CA 1
ATOM 1290 C C . GLU A 1 160 ? -0.948 19.347 17.489 1.00 64.19 160 GLU A C 1
ATOM 1292 O O . GLU A 1 160 ? -0.229 19.659 16.537 1.00 64.19 160 GLU A O 1
ATOM 1297 N N . LYS A 1 161 ? -0.460 19.207 18.726 1.00 66.81 161 LYS A N 1
ATOM 1298 C CA . LYS A 1 161 ? 0.958 19.394 19.056 1.00 66.81 161 LYS A CA 1
ATOM 1299 C C . LYS A 1 161 ? 1.790 18.278 18.434 1.00 66.81 161 LYS A C 1
ATOM 1301 O O . LYS A 1 161 ? 2.816 18.565 17.813 1.00 66.81 161 LYS A O 1
ATOM 1306 N N . VAL A 1 162 ? 1.305 17.045 18.563 1.00 62.09 162 VAL A N 1
ATOM 1307 C CA . VAL A 1 162 ? 1.907 15.848 17.976 1.00 62.09 162 VAL A CA 1
ATOM 1308 C C . VAL A 1 162 ? 1.963 15.997 16.454 1.00 62.09 162 VAL A C 1
ATOM 1310 O O . VAL A 1 162 ? 3.049 16.022 15.884 1.00 62.09 162 VAL A O 1
ATOM 1313 N N . ILE A 1 163 ? 0.831 16.267 15.798 1.00 64.12 163 ILE A N 1
ATOM 1314 C CA . ILE A 1 163 ? 0.735 16.481 14.346 1.00 64.12 163 ILE A CA 1
ATOM 1315 C C . ILE A 1 163 ? 1.669 17.610 13.875 1.00 64.12 163 ILE A C 1
ATOM 1317 O O . ILE A 1 163 ? 2.345 17.465 12.857 1.00 64.12 163 ILE A O 1
ATOM 1321 N N . LYS A 1 164 ? 1.760 18.735 14.600 1.00 67.81 164 LYS A N 1
ATOM 1322 C CA . LYS A 1 164 ? 2.661 19.852 14.252 1.00 67.81 164 LYS A CA 1
ATOM 1323 C C . LYS A 1 164 ? 4.139 19.450 14.315 1.00 67.81 164 LYS A C 1
ATOM 1325 O O . LYS A 1 164 ? 4.897 19.805 13.411 1.00 67.81 164 LYS A O 1
ATOM 1330 N N . GLN A 1 165 ? 4.566 18.734 15.357 1.00 64.94 165 GLN A N 1
ATOM 1331 C CA . GLN A 1 165 ? 5.940 18.222 15.455 1.00 64.94 165 GLN A CA 1
ATOM 1332 C C . GLN A 1 165 ? 6.226 17.187 14.364 1.00 64.94 165 GLN A C 1
ATOM 1334 O O . GLN A 1 165 ? 7.271 17.239 13.718 1.00 64.94 165 GLN A O 1
ATOM 1339 N N . TRP A 1 166 ? 5.248 16.341 14.069 1.00 64.12 166 TRP A N 1
ATOM 1340 C CA . TRP A 1 166 ? 5.292 15.389 12.972 1.00 64.12 166 TRP A CA 1
ATOM 1341 C C . TRP A 1 166 ? 5.493 16.037 11.614 1.00 64.12 166 TRP A C 1
ATOM 1343 O O . TRP A 1 166 ? 6.424 15.679 10.899 1.00 64.12 166 TRP A O 1
ATOM 1353 N N . TYR A 1 167 ? 4.702 17.055 11.276 1.00 68.19 167 TYR A N 1
ATOM 1354 C CA . TYR A 1 167 ? 4.897 17.811 10.041 1.00 68.19 167 TYR A CA 1
ATOM 1355 C C . TYR A 1 167 ? 6.310 18.391 9.934 1.00 68.19 167 TYR A C 1
ATOM 1357 O O . TYR A 1 167 ? 6.875 18.407 8.840 1.00 68.19 167 TYR A O 1
ATOM 1365 N N . LYS A 1 168 ? 6.904 18.846 11.046 1.00 68.56 168 LYS A N 1
ATOM 1366 C CA . LYS A 1 168 ? 8.294 19.326 11.051 1.00 68.56 168 LYS A CA 1
ATOM 1367 C C . LYS A 1 168 ? 9.280 18.198 10.732 1.00 68.56 168 LYS A C 1
ATOM 1369 O O . LYS A 1 168 ? 10.143 18.399 9.881 1.00 68.56 168 LYS A O 1
ATOM 1374 N N . LEU A 1 169 ? 9.138 17.027 11.354 1.00 63.72 169 LEU A N 1
ATOM 1375 C CA . LEU A 1 169 ? 10.017 15.870 11.130 1.00 63.72 169 LEU A CA 1
ATOM 1376 C C . LEU A 1 169 ? 9.883 15.306 9.713 1.00 63.72 169 LEU A C 1
ATOM 1378 O O . LEU A 1 169 ? 10.881 15.094 9.033 1.00 63.72 169 LEU A O 1
ATOM 1382 N N . VAL A 1 170 ? 8.652 15.143 9.236 1.00 65.50 170 VAL A N 1
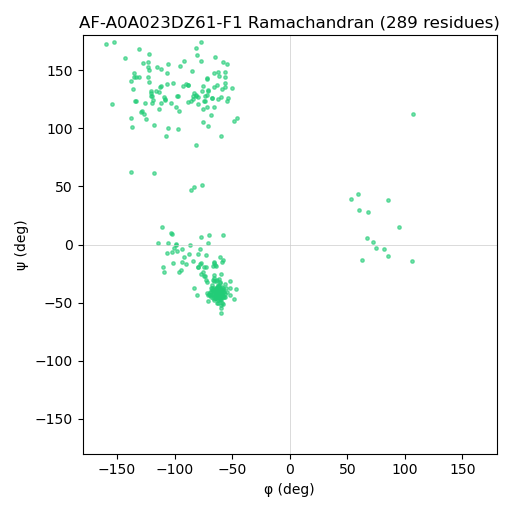ATOM 1383 C CA . VAL A 1 170 ? 8.320 14.724 7.869 1.00 65.50 170 VAL A CA 1
ATOM 1384 C C . VAL A 1 170 ? 8.909 15.705 6.850 1.00 65.50 170 VAL A C 1
ATOM 1386 O O . VAL A 1 170 ? 9.513 15.283 5.869 1.00 65.50 170 VAL A O 1
ATOM 1389 N N . LYS A 1 171 ? 8.812 17.018 7.097 1.00 65.81 171 LYS A N 1
ATOM 1390 C CA . LYS A 1 171 ? 9.405 18.045 6.226 1.00 65.81 171 LYS A CA 1
ATOM 1391 C C . LYS A 1 171 ? 10.938 18.032 6.250 1.00 65.81 171 LYS A C 1
ATOM 1393 O O . LYS A 1 171 ? 11.549 18.286 5.218 1.00 65.81 171 LYS A O 1
ATOM 1398 N N . LYS A 1 172 ? 11.550 17.788 7.411 1.00 66.06 172 LYS A N 1
ATOM 1399 C CA . LYS A 1 172 ? 13.009 17.852 7.601 1.00 66.06 172 LYS A CA 1
ATOM 1400 C C . LYS A 1 172 ? 13.720 16.583 7.124 1.00 66.06 172 LYS A C 1
ATOM 1402 O O . LYS A 1 172 ? 14.741 16.673 6.455 1.00 66.06 172 LYS A O 1
ATOM 1407 N N . HIS A 1 173 ? 13.164 15.419 7.445 1.00 63.03 173 HIS A N 1
ATOM 1408 C CA . HIS A 1 173 ? 13.804 14.109 7.259 1.00 63.03 173 HIS A CA 1
ATOM 1409 C C . HIS A 1 173 ? 13.087 13.229 6.242 1.00 63.03 173 HIS A C 1
ATOM 1411 O O . HIS A 1 173 ? 13.455 12.073 6.039 1.00 63.03 173 HIS A O 1
ATOM 1417 N N . GLY A 1 174 ? 12.019 13.736 5.629 1.00 58.53 174 GLY A N 1
ATOM 1418 C CA . GLY A 1 174 ? 11.215 12.972 4.687 1.00 58.53 174 GLY A CA 1
ATOM 1419 C C . GLY A 1 174 ? 10.452 11.816 5.327 1.00 58.53 174 GLY A C 1
ATOM 1420 O O . GLY A 1 174 ? 9.828 11.057 4.611 1.00 58.53 174 GLY A O 1
ATOM 1421 N N . GLY A 1 175 ? 10.484 11.673 6.655 1.00 58.53 175 GLY A N 1
ATOM 1422 C CA . GLY A 1 175 ? 9.770 10.626 7.375 1.00 58.53 175 GLY A CA 1
ATOM 1423 C C . GLY A 1 175 ? 10.564 9.359 7.700 1.00 58.53 175 GLY A C 1
ATOM 1424 O O . GLY A 1 175 ? 9.944 8.366 8.060 1.00 58.53 175 GLY A O 1
ATOM 1425 N N . THR A 1 176 ? 11.902 9.358 7.608 1.00 56.28 176 THR A N 1
ATOM 1426 C CA . THR A 1 176 ? 12.704 8.145 7.883 1.00 56.28 176 THR A CA 1
ATOM 1427 C C . THR A 1 176 ? 13.475 8.110 9.209 1.00 56.28 176 THR A C 1
ATOM 1429 O O . THR A 1 176 ? 14.242 7.174 9.412 1.00 56.28 176 THR A O 1
ATOM 1432 N N . VAL A 1 177 ? 13.389 9.126 10.078 1.00 53.47 177 VAL A N 1
ATOM 1433 C CA . VAL A 1 177 ? 14.308 9.226 11.230 1.00 53.47 177 VAL A CA 1
ATOM 1434 C C . VAL A 1 177 ? 13.597 9.561 12.538 1.00 53.47 177 VAL A C 1
ATOM 1436 O O . VAL A 1 177 ? 13.011 10.635 12.672 1.00 53.47 177 VAL A O 1
ATOM 1439 N N . PHE A 1 178 ? 13.794 8.686 13.528 1.00 50.16 178 PHE A N 1
ATOM 1440 C CA . PHE A 1 178 ? 13.787 9.008 14.954 1.00 50.16 178 PHE A CA 1
ATOM 1441 C C . PHE A 1 178 ? 15.229 9.210 15.407 1.00 50.16 178 PHE A C 1
ATOM 1443 O O . PHE A 1 178 ? 15.961 8.253 15.643 1.00 50.16 178 PHE A O 1
ATOM 1450 N N . ASN A 1 179 ? 15.671 10.461 15.506 1.00 45.09 179 ASN A N 1
ATOM 1451 C CA . ASN A 1 179 ? 16.851 10.769 16.296 1.00 45.09 179 ASN A CA 1
ATOM 1452 C C . ASN A 1 179 ? 16.339 11.446 17.558 1.00 45.09 179 ASN A C 1
ATOM 1454 O O . ASN A 1 179 ? 15.996 12.624 17.531 1.00 45.09 179 ASN A O 1
ATOM 1458 N N . VAL A 1 180 ? 16.257 10.682 18.649 1.00 44.69 180 VAL A N 1
ATOM 1459 C CA . VAL A 1 180 ? 15.805 11.167 19.966 1.00 44.69 180 VAL A CA 1
ATOM 1460 C C . VAL A 1 180 ? 16.691 12.319 20.478 1.00 44.69 180 VAL A C 1
ATOM 1462 O O . VAL A 1 180 ? 16.296 13.060 21.370 1.00 44.69 180 VAL A O 1
ATOM 1465 N N . ASN A 1 181 ? 17.868 12.506 19.869 1.00 42.69 181 ASN A N 1
ATOM 1466 C CA . ASN A 1 181 ? 18.820 13.569 20.181 1.00 42.69 181 ASN A CA 1
ATOM 1467 C C . ASN A 1 181 ? 18.576 14.885 19.420 1.00 42.69 181 ASN A C 1
ATOM 1469 O O . ASN A 1 181 ? 19.246 15.873 19.710 1.00 42.69 181 ASN A O 1
ATOM 1473 N N . GLU A 1 182 ? 17.666 14.932 18.440 1.00 45.62 182 GLU A N 1
ATOM 1474 C CA . GLU A 1 182 ? 17.223 16.214 17.884 1.00 45.62 182 GLU A CA 1
ATOM 1475 C C . GLU A 1 182 ? 16.165 16.804 18.819 1.00 45.62 182 GLU A C 1
ATOM 1477 O O . GLU A 1 182 ? 14.966 16.575 18.657 1.00 45.62 182 GLU A O 1
ATOM 1482 N N . GLU A 1 183 ? 16.631 17.518 19.845 1.00 42.03 183 GLU A N 1
ATOM 1483 C CA . GLU A 1 183 ? 15.770 18.172 20.826 1.00 42.03 183 GLU A CA 1
ATOM 1484 C C . GLU A 1 183 ? 14.681 19.023 20.145 1.00 42.03 183 GLU A C 1
ATOM 1486 O O . GLU A 1 183 ? 14.976 19.809 19.236 1.00 42.03 183 GLU A O 1
ATOM 1491 N N . PRO A 1 184 ? 13.414 18.951 20.589 1.00 42.53 184 PRO A N 1
ATOM 1492 C CA . PRO A 1 184 ? 12.493 20.040 20.335 1.00 42.53 184 PRO A CA 1
ATOM 1493 C C . PRO A 1 184 ? 12.994 21.257 21.116 1.00 42.53 184 PRO A C 1
ATOM 1495 O O . PRO A 1 184 ? 13.042 21.223 22.346 1.00 42.53 184 PRO A O 1
ATOM 1498 N N . GLU A 1 185 ? 13.327 22.340 20.409 1.00 42.53 185 GLU A N 1
ATOM 1499 C CA . GLU A 1 185 ? 13.526 23.661 21.013 1.00 42.53 185 GLU A CA 1
ATOM 1500 C C . GLU A 1 185 ? 12.362 23.927 21.994 1.00 42.53 185 GLU A C 1
ATOM 1502 O O . GLU A 1 185 ? 11.217 24.118 21.575 1.00 42.53 185 GLU A O 1
ATOM 1507 N N . ASN A 1 186 ? 12.658 23.901 23.300 1.00 38.22 186 ASN A N 1
ATOM 1508 C CA . ASN A 1 186 ? 11.762 24.181 24.435 1.00 38.22 186 ASN A CA 1
ATOM 1509 C C . ASN A 1 186 ? 10.877 23.055 25.013 1.00 38.22 186 ASN A C 1
ATOM 1511 O O . ASN A 1 186 ? 9.767 23.340 25.470 1.00 38.22 186 ASN A O 1
ATOM 1515 N N . VAL A 1 187 ? 11.341 21.805 25.120 1.00 39.72 187 VAL A N 1
ATOM 1516 C CA . VAL A 1 187 ? 10.731 20.867 26.090 1.00 39.72 187 VAL A CA 1
ATOM 1517 C C . VAL A 1 187 ? 11.796 20.306 27.026 1.00 39.72 187 VAL A C 1
ATOM 1519 O O . VAL A 1 187 ? 12.615 19.485 26.634 1.00 39.72 187 VAL A O 1
ATOM 1522 N N . SER A 1 188 ? 11.771 20.750 28.282 1.00 36.38 188 SER A N 1
ATOM 1523 C CA . SER A 1 188 ? 12.585 20.235 29.383 1.00 36.38 188 SER A CA 1
ATOM 1524 C C . SER A 1 188 ? 12.302 18.742 29.609 1.00 36.38 188 SER A C 1
ATOM 1526 O O . SER A 1 188 ? 11.365 18.363 30.309 1.00 36.38 188 SER A O 1
ATOM 1528 N N . LEU A 1 189 ? 13.109 17.886 28.977 1.00 42.41 189 LEU A N 1
ATOM 1529 C CA . LEU A 1 189 ? 12.997 16.423 28.980 1.00 42.41 189 LEU A CA 1
ATOM 1530 C C . LEU A 1 189 ? 14.243 15.781 29.606 1.00 42.41 189 LEU A C 1
ATOM 1532 O O . LEU A 1 189 ? 14.948 14.996 28.980 1.00 42.41 189 LEU A O 1
ATOM 1536 N N . SER A 1 190 ? 14.512 16.077 30.877 1.00 38.72 190 SER A N 1
ATOM 1537 C CA . SER A 1 190 ? 15.614 15.448 31.624 1.00 38.72 190 SER A CA 1
ATOM 1538 C C . SER A 1 190 ? 15.304 14.022 32.115 1.00 38.72 190 SER A C 1
ATOM 1540 O O . SER A 1 190 ? 16.186 13.359 32.656 1.00 38.72 190 SER A O 1
ATOM 1542 N N . GLN A 1 191 ? 14.082 13.511 31.915 1.00 40.00 191 GLN A N 1
ATOM 1543 C CA . GLN A 1 191 ? 13.688 12.157 32.344 1.00 40.00 191 GLN A CA 1
ATOM 1544 C C . GLN A 1 191 ? 13.480 11.153 31.194 1.00 40.00 191 GLN A C 1
ATOM 1546 O O . GLN A 1 191 ? 13.709 9.962 31.405 1.00 40.00 191 GLN A O 1
ATOM 1551 N N . ASN A 1 192 ? 13.191 11.595 29.961 1.00 38.12 192 ASN A N 1
ATOM 1552 C CA . ASN A 1 192 ? 12.999 10.684 28.817 1.00 38.12 192 ASN A CA 1
ATOM 1553 C C . ASN A 1 192 ? 14.320 10.148 28.224 1.00 38.12 192 ASN A C 1
ATOM 1555 O O . ASN A 1 192 ? 14.319 9.112 27.561 1.00 38.12 192 ASN A O 1
ATOM 1559 N N . GLN A 1 193 ? 15.465 10.777 28.523 1.00 38.16 193 GLN A N 1
ATOM 1560 C CA . GLN A 1 193 ? 16.785 10.303 28.074 1.00 38.16 193 GLN A CA 1
ATOM 1561 C C . GLN A 1 193 ? 17.158 8.925 28.650 1.00 38.16 193 GLN A C 1
ATOM 1563 O O . GLN A 1 193 ? 17.843 8.148 27.990 1.00 38.16 193 GLN A O 1
ATOM 1568 N N . LYS A 1 194 ? 16.690 8.571 29.856 1.00 36.84 194 LYS A N 1
ATOM 1569 C CA . LYS A 1 194 ? 17.020 7.270 30.468 1.00 36.84 194 LYS A CA 1
ATOM 1570 C C . LYS A 1 194 ? 16.236 6.092 29.880 1.00 36.84 194 LYS A C 1
ATOM 1572 O O . LYS A 1 194 ? 16.742 4.977 29.923 1.00 36.84 194 LYS A O 1
ATOM 1577 N N . LEU A 1 195 ? 15.052 6.328 29.313 1.00 39.78 195 LEU A N 1
ATOM 1578 C CA . LEU A 1 195 ? 14.268 5.297 28.618 1.00 39.78 195 LEU A CA 1
ATOM 1579 C C . LEU A 1 195 ? 14.737 5.109 27.168 1.00 39.78 195 LEU A C 1
ATOM 1581 O O . LEU A 1 195 ? 14.856 3.976 26.711 1.00 39.78 195 LEU A O 1
ATOM 1585 N N . ALA A 1 196 ? 15.108 6.197 26.485 1.00 37.66 196 ALA A N 1
ATOM 1586 C CA . ALA A 1 196 ? 15.642 6.148 25.122 1.00 37.66 196 ALA A CA 1
ATOM 1587 C C . ALA A 1 196 ? 17.016 5.454 25.024 1.00 37.66 196 ALA A C 1
ATOM 1589 O O . ALA A 1 196 ? 17.301 4.798 24.027 1.00 37.66 196 ALA A O 1
ATOM 1590 N N . ASN A 1 197 ? 17.841 5.531 26.075 1.00 35.94 197 ASN A N 1
ATOM 1591 C CA . ASN A 1 197 ? 19.168 4.900 26.109 1.00 35.94 197 ASN A CA 1
ATOM 1592 C C . ASN A 1 197 ? 19.143 3.365 26.245 1.00 35.94 197 ASN A C 1
ATOM 1594 O O . ASN A 1 197 ? 20.190 2.737 26.102 1.00 35.94 197 ASN A O 1
ATOM 1598 N N . ASN A 1 198 ? 17.976 2.761 26.498 1.00 36.25 198 ASN A N 1
ATOM 1599 C CA . ASN A 1 198 ? 17.807 1.304 26.537 1.00 36.25 198 ASN A CA 1
ATOM 1600 C C . ASN A 1 198 ? 17.190 0.730 25.251 1.00 36.25 198 ASN A C 1
ATOM 1602 O O . ASN A 1 198 ? 17.066 -0.490 25.141 1.00 36.25 198 ASN A O 1
ATOM 1606 N N . LEU A 1 199 ? 16.820 1.567 24.271 1.00 37.00 199 LEU A N 1
ATOM 1607 C CA . LEU A 1 199 ? 16.467 1.065 22.947 1.00 37.00 199 LEU A CA 1
ATOM 1608 C C . LEU A 1 199 ? 17.748 0.810 22.142 1.00 37.00 199 LEU A C 1
ATOM 1610 O O . LEU A 1 199 ? 18.592 1.702 22.037 1.00 37.00 199 LEU A O 1
ATOM 1614 N N . PRO A 1 200 ? 17.917 -0.387 21.549 1.00 33.22 200 PRO A N 1
ATOM 1615 C CA . PRO A 1 200 ? 19.072 -0.666 20.713 1.00 33.22 200 PRO A CA 1
ATOM 1616 C C . PRO A 1 200 ? 19.158 0.367 19.583 1.00 33.22 200 PRO A C 1
ATOM 1618 O O . PRO A 1 200 ? 18.174 0.665 18.904 1.00 33.22 200 PRO A O 1
ATOM 1621 N N . SER A 1 201 ? 20.373 0.867 19.358 1.00 35.09 201 SER A N 1
ATOM 1622 C CA . SER A 1 201 ? 20.795 1.866 18.362 1.00 35.09 201 SER A CA 1
ATOM 1623 C C . SER A 1 201 ? 20.510 1.503 16.890 1.00 35.09 201 SER A C 1
ATOM 1625 O O . SER A 1 201 ? 20.922 2.222 15.979 1.00 35.09 201 SER A O 1
ATOM 1627 N N . ASN A 1 202 ? 19.769 0.418 16.652 1.00 32.62 202 ASN A N 1
ATOM 1628 C CA . ASN A 1 202 ? 19.350 -0.083 15.346 1.00 32.62 202 ASN A CA 1
ATOM 1629 C C . ASN A 1 202 ? 17.961 0.415 14.899 1.00 32.62 202 ASN A C 1
ATOM 1631 O O . ASN A 1 202 ? 17.568 0.138 13.771 1.00 32.62 202 ASN A O 1
ATOM 1635 N N . SER A 1 203 ? 17.223 1.167 15.718 1.00 38.47 203 SER A N 1
ATOM 1636 C CA . SER A 1 203 ? 15.854 1.629 15.413 1.00 38.47 203 SER A CA 1
ATOM 1637 C C . SER A 1 203 ? 15.802 2.932 14.596 1.00 38.47 203 SER A C 1
ATOM 1639 O O . SER A 1 203 ? 15.030 3.847 14.879 1.00 38.47 203 SER A O 1
ATOM 1641 N N . ARG A 1 204 ? 16.601 3.026 13.522 1.00 43.62 204 ARG A N 1
ATOM 1642 C CA . ARG A 1 204 ? 16.422 4.053 12.470 1.00 43.62 204 ARG A CA 1
ATOM 1643 C C . ARG A 1 204 ? 15.246 3.682 11.566 1.00 43.62 204 ARG A C 1
ATOM 1645 O O . ARG A 1 204 ? 15.388 3.587 10.348 1.00 43.62 204 ARG A O 1
ATOM 1652 N N . ASP A 1 205 ? 14.110 3.388 12.175 1.00 51.09 205 ASP A N 1
ATOM 1653 C CA . ASP A 1 205 ? 12.943 2.954 11.443 1.00 51.09 205 ASP A CA 1
ATOM 1654 C C . ASP A 1 205 ? 12.203 4.173 10.929 1.00 51.09 205 ASP A C 1
ATOM 1656 O O . ASP A 1 205 ? 11.874 5.103 11.666 1.00 51.09 205 ASP A O 1
ATOM 1660 N N . ALA A 1 206 ? 11.981 4.176 9.623 1.00 56.56 206 ALA A N 1
ATOM 1661 C CA . ALA A 1 206 ? 11.104 5.143 9.019 1.00 56.56 206 ALA A CA 1
ATOM 1662 C C . ALA A 1 206 ? 9.708 5.070 9.635 1.00 56.56 206 ALA A C 1
ATOM 1664 O O . ALA A 1 206 ? 9.337 4.035 10.185 1.00 56.56 206 ALA A O 1
ATOM 1665 N N . ILE A 1 207 ? 8.949 6.164 9.535 1.00 66.00 207 ILE A N 1
ATOM 1666 C CA . ILE A 1 207 ? 7.543 6.226 9.938 1.00 66.00 207 ILE A CA 1
ATOM 1667 C C . ILE A 1 207 ? 6.852 5.013 9.333 1.00 66.00 207 ILE A C 1
ATOM 1669 O O . ILE A 1 207 ? 6.648 4.955 8.118 1.00 66.00 207 ILE A O 1
ATOM 1673 N N . ARG A 1 208 ? 6.530 4.031 10.170 1.00 72.75 208 ARG A N 1
ATOM 1674 C CA . ARG A 1 208 ? 5.860 2.824 9.715 1.00 72.75 208 ARG A CA 1
ATOM 1675 C C . ARG A 1 208 ? 4.368 3.133 9.644 1.00 72.75 208 ARG A C 1
ATOM 1677 O O . ARG A 1 208 ? 3.832 3.711 10.591 1.00 72.75 208 ARG A O 1
ATOM 1684 N N . PRO A 1 209 ? 3.694 2.828 8.528 1.00 79.88 209 PRO A N 1
ATOM 1685 C CA . PRO A 1 209 ? 2.242 2.849 8.533 1.00 79.88 209 PRO A CA 1
ATOM 1686 C C . PRO A 1 209 ? 1.727 1.820 9.555 1.00 79.88 209 PRO A C 1
ATOM 1688 O O . PRO A 1 209 ? 2.342 0.758 9.690 1.00 79.88 209 PRO A O 1
ATOM 1691 N N . PRO A 1 210 ? 0.615 2.104 10.251 1.00 82.19 210 PRO A N 1
ATOM 1692 C CA . PRO A 1 210 ? -0.079 1.099 11.049 1.00 82.19 210 PRO A CA 1
ATOM 1693 C C . PRO A 1 210 ? -0.467 -0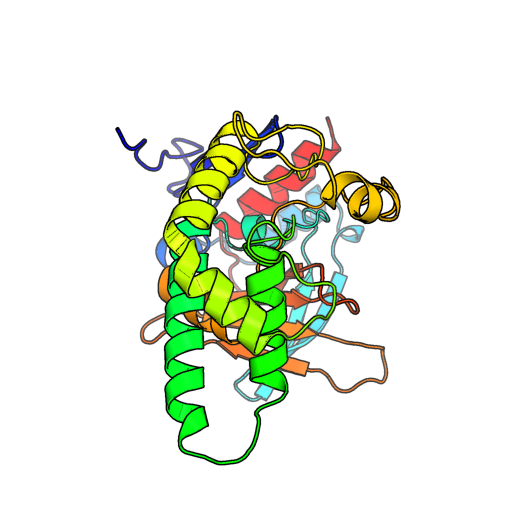.108 10.185 1.00 82.19 210 PRO A C 1
ATOM 1695 O O . PRO A 1 210 ? -0.758 0.040 8.997 1.00 82.19 210 PRO A O 1
ATOM 1698 N N . ASN A 1 211 ? -0.498 -1.297 10.780 1.00 83.31 211 ASN A N 1
ATOM 1699 C CA . ASN A 1 211 ? -0.862 -2.549 10.116 1.00 83.31 211 ASN A CA 1
ATOM 1700 C C . ASN A 1 211 ? -2.340 -2.939 10.361 1.00 83.31 211 ASN A C 1
ATOM 1702 O O . ASN A 1 211 ? -2.846 -3.890 9.754 1.00 83.31 211 ASN A O 1
ATOM 1706 N N . GLY A 1 212 ? -3.047 -2.196 11.211 1.00 86.25 212 GLY A N 1
ATOM 1707 C CA . GLY A 1 212 ? -4.475 -2.369 11.487 1.00 86.25 212 GLY A CA 1
ATOM 1708 C C . GLY A 1 212 ? -5.395 -2.339 10.260 1.00 86.25 212 GLY A C 1
ATOM 1709 O O . GLY A 1 212 ? -5.079 -1.733 9.231 1.00 86.25 212 GLY A O 1
ATOM 1710 N N . GLU A 1 213 ? -6.564 -2.976 10.366 1.00 91.19 213 GLU A N 1
ATOM 1711 C CA . GLU A 1 213 ? -7.577 -2.993 9.305 1.00 91.19 213 GLU A CA 1
ATOM 1712 C C . GLU A 1 213 ? -8.072 -1.585 8.979 1.00 91.19 213 GLU A C 1
ATOM 1714 O O . GLU A 1 213 ? -8.224 -1.227 7.808 1.00 91.19 213 GLU A O 1
ATOM 1719 N N . THR A 1 214 ? -8.211 -0.738 10.000 1.00 91.62 214 THR A N 1
ATOM 1720 C CA . THR A 1 214 ? -8.688 0.638 9.839 1.00 91.62 214 THR A CA 1
ATOM 1721 C C . THR A 1 214 ? -7.765 1.460 8.943 1.00 91.62 214 THR A C 1
ATOM 1723 O O . THR A 1 214 ? -8.234 2.270 8.138 1.00 91.62 214 THR A O 1
ATOM 1726 N N . PHE A 1 215 ? -6.450 1.227 9.012 1.00 92.94 215 PHE A N 1
ATOM 1727 C CA . PHE A 1 215 ? -5.502 1.891 8.121 1.00 92.94 215 PHE A CA 1
ATOM 1728 C C . PHE A 1 215 ? -5.750 1.525 6.656 1.00 92.94 215 PHE A C 1
ATOM 1730 O O . PHE A 1 215 ? -5.826 2.413 5.803 1.00 92.94 215 PHE A O 1
ATOM 1737 N N . PHE A 1 216 ? -5.916 0.239 6.351 1.00 94.94 216 PHE A N 1
ATOM 1738 C CA . PHE A 1 216 ? -6.120 -0.212 4.976 1.00 94.94 216 PHE A CA 1
ATOM 1739 C C . PHE A 1 216 ? -7.514 0.129 4.438 1.00 94.94 216 PHE A C 1
ATOM 1741 O O . PHE A 1 216 ? -7.645 0.438 3.252 1.00 94.94 216 PHE A O 1
ATOM 1748 N N . GLU A 1 217 ? -8.537 0.191 5.293 1.00 95.50 217 GLU A N 1
ATOM 1749 C CA . GLU A 1 217 ? -9.839 0.762 4.937 1.00 95.50 217 GLU A CA 1
ATOM 1750 C C . GLU A 1 217 ? -9.707 2.231 4.507 1.00 95.50 217 GLU A C 1
ATOM 1752 O O . GLU A 1 217 ? -10.168 2.609 3.426 1.00 95.50 217 GLU A O 1
ATOM 1757 N N . VAL A 1 218 ? -9.053 3.067 5.324 1.00 95.31 218 VAL A N 1
ATOM 1758 C CA . VAL A 1 218 ? -8.818 4.487 5.012 1.00 95.31 218 VAL A CA 1
ATOM 1759 C C . VAL A 1 218 ? -7.975 4.631 3.748 1.00 95.31 218 VAL A C 1
ATOM 1761 O O . VAL A 1 218 ? -8.285 5.462 2.892 1.00 95.31 218 VAL A O 1
ATOM 1764 N N . MET A 1 219 ? -6.946 3.799 3.596 1.00 96.00 219 MET A N 1
ATOM 1765 C CA . MET A 1 219 ? -6.067 3.808 2.433 1.00 96.00 219 MET A CA 1
ATOM 1766 C C . MET A 1 219 ? -6.804 3.439 1.145 1.00 96.00 219 MET A C 1
ATOM 1768 O O . MET A 1 219 ? -6.661 4.140 0.146 1.00 96.00 219 MET A O 1
ATOM 1772 N N . SER A 1 220 ? -7.626 2.384 1.162 1.00 96.75 220 SER A N 1
ATOM 1773 C CA . SER A 1 220 ? -8.396 1.956 -0.015 1.00 96.75 220 SER A CA 1
ATOM 1774 C C . SER A 1 220 ? -9.328 3.065 -0.514 1.00 96.75 220 SER A C 1
ATOM 1776 O O . SER A 1 220 ? -9.423 3.316 -1.716 1.00 96.75 220 SER A O 1
ATOM 1778 N N . LYS A 1 221 ? -9.950 3.808 0.413 1.00 95.94 221 LYS A N 1
ATOM 1779 C CA . LYS A 1 221 ? -10.792 4.974 0.110 1.00 95.94 221 LYS A CA 1
ATOM 1780 C C . LYS A 1 221 ? -9.979 6.152 -0.415 1.00 95.94 221 LYS A C 1
ATOM 1782 O O . LYS A 1 221 ? -10.404 6.796 -1.368 1.00 95.94 221 LYS A O 1
ATOM 1787 N N . TYR A 1 222 ? -8.829 6.433 0.196 1.00 95.19 222 TYR A N 1
ATOM 1788 C CA . TYR A 1 222 ? -7.935 7.510 -0.228 1.00 95.19 222 TYR A CA 1
ATOM 1789 C C . TYR A 1 222 ? -7.414 7.284 -1.657 1.00 95.19 222 TYR A C 1
ATOM 1791 O O . TYR A 1 222 ? -7.478 8.196 -2.477 1.00 95.19 222 TYR A O 1
ATOM 1799 N N . LEU A 1 223 ? -6.967 6.064 -1.965 1.00 95.12 223 LEU A N 1
ATOM 1800 C CA . LEU A 1 223 ? -6.476 5.684 -3.292 1.00 95.12 223 LEU A CA 1
ATOM 1801 C C . LEU A 1 223 ? -7.606 5.444 -4.307 1.00 95.12 223 LEU A C 1
ATOM 1803 O O . LEU A 1 223 ? -7.349 5.384 -5.506 1.00 95.12 223 LEU A O 1
ATOM 1807 N N . GLN A 1 224 ? -8.851 5.273 -3.856 1.00 95.88 224 GLN A N 1
ATOM 1808 C CA . GLN A 1 224 ? -9.958 4.792 -4.693 1.00 95.88 224 GLN A CA 1
ATOM 1809 C C . GLN A 1 224 ? -9.613 3.468 -5.39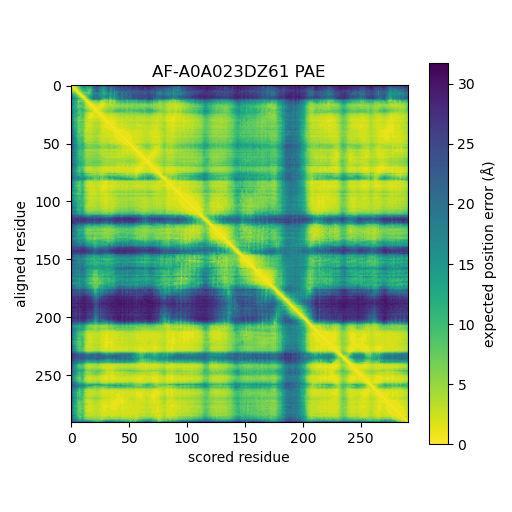9 1.00 95.88 224 GLN A C 1
ATOM 1811 O O . GLN A 1 224 ? -9.915 3.262 -6.568 1.00 95.88 224 GLN A O 1
ATOM 1816 N N . THR A 1 225 ? -8.916 2.575 -4.699 1.00 96.50 225 THR A N 1
ATOM 1817 C CA . THR A 1 225 ? -8.403 1.303 -5.230 1.00 96.50 225 THR A CA 1
ATOM 1818 C C . THR A 1 225 ? -8.636 0.207 -4.197 1.00 96.50 225 THR A C 1
ATOM 1820 O O . THR A 1 225 ? -8.477 0.443 -2.998 1.00 96.50 225 THR A O 1
ATOM 1823 N N . ASN A 1 226 ? -9.021 -0.992 -4.640 1.00 97.31 226 ASN A N 1
ATOM 1824 C CA . ASN A 1 226 ? -9.183 -2.131 -3.737 1.00 97.31 226 ASN A CA 1
ATOM 1825 C C . ASN A 1 226 ? -7.806 -2.625 -3.271 1.00 97.31 226 ASN A C 1
ATOM 1827 O O . ASN A 1 226 ? -6.863 -2.652 -4.060 1.00 97.31 226 ASN A O 1
ATOM 1831 N N . ILE A 1 227 ? -7.677 -3.051 -2.017 1.00 97.69 227 ILE A N 1
ATOM 1832 C CA . ILE A 1 227 ? -6.417 -3.577 -1.474 1.00 97.69 227 ILE A CA 1
ATOM 1833 C C . ILE A 1 227 ? -6.639 -5.009 -1.001 1.00 97.69 227 ILE A C 1
ATOM 1835 O O . ILE A 1 227 ? -7.573 -5.287 -0.253 1.00 97.69 227 ILE A O 1
ATOM 1839 N N . ALA A 1 228 ? -5.766 -5.920 -1.416 1.00 97.06 228 ALA A N 1
ATOM 1840 C CA . ALA A 1 228 ? -5.735 -7.296 -0.938 1.00 97.06 228 ALA A CA 1
ATOM 1841 C C . ALA A 1 228 ? -4.379 -7.579 -0.294 1.00 97.06 228 ALA A C 1
ATOM 1843 O O . ALA A 1 228 ? -3.339 -7.347 -0.909 1.00 97.06 228 ALA A O 1
ATOM 1844 N N . ILE A 1 229 ? -4.391 -8.096 0.931 1.00 95.62 229 ILE A N 1
ATOM 1845 C CA . ILE A 1 229 ? -3.183 -8.423 1.687 1.00 95.62 229 ILE A CA 1
ATOM 1846 C C . ILE A 1 229 ? -3.184 -9.910 1.986 1.00 95.62 229 ILE A C 1
ATOM 1848 O O . ILE A 1 229 ? -4.084 -10.422 2.652 1.00 95.62 229 ILE A O 1
ATOM 1852 N N . PHE A 1 230 ? -2.138 -10.585 1.532 1.00 93.62 230 PHE A N 1
ATOM 1853 C CA . PHE A 1 230 ? -1.907 -11.993 1.803 1.00 93.62 230 PHE A CA 1
ATOM 1854 C C . PHE A 1 230 ? -0.779 -12.140 2.815 1.00 93.62 230 PHE A C 1
ATOM 1856 O O . PHE A 1 230 ? 0.252 -11.478 2.713 1.00 93.62 230 PHE A O 1
ATOM 1863 N N . SER A 1 231 ? -0.933 -13.048 3.769 1.00 88.62 231 SER A N 1
ATOM 1864 C CA . SER A 1 231 ? 0.154 -13.419 4.671 1.00 88.62 231 SER A CA 1
ATOM 1865 C C . SER A 1 231 ? 0.236 -14.933 4.833 1.00 88.62 231 SER A C 1
ATOM 1867 O O . SER A 1 231 ? -0.760 -15.661 4.752 1.00 88.62 231 SER A O 1
ATOM 1869 N N . LYS A 1 232 ? 1.463 -15.420 5.029 1.00 72.62 232 LYS A N 1
ATOM 1870 C CA . LYS A 1 232 ? 1.750 -16.838 5.240 1.00 72.62 232 LYS A CA 1
ATOM 1871 C C . LYS A 1 232 ? 2.783 -16.974 6.358 1.00 72.62 232 LYS A C 1
ATOM 1873 O O . LYS A 1 232 ? 3.944 -16.620 6.171 1.00 72.62 232 LYS A O 1
ATOM 1878 N N . LYS A 1 233 ? 2.364 -17.468 7.530 1.00 61.78 233 LYS A N 1
ATOM 1879 C CA . LYS A 1 233 ? 3.246 -17.624 8.703 1.00 61.78 233 LYS A CA 1
ATOM 1880 C C . LYS A 1 233 ? 4.256 -18.771 8.519 1.00 61.78 233 LYS A C 1
ATOM 1882 O O . LYS A 1 233 ? 5.375 -18.676 9.012 1.00 61.78 233 LYS A O 1
ATOM 1887 N N . SER A 1 234 ? 3.890 -19.831 7.800 1.00 59.75 234 SER A N 1
ATOM 1888 C CA . SER A 1 234 ? 4.743 -20.962 7.397 1.00 59.75 234 SER A CA 1
ATOM 1889 C C . SER A 1 234 ? 4.125 -21.701 6.200 1.00 59.75 234 SER A C 1
ATOM 1891 O O . SER A 1 234 ? 2.991 -21.418 5.815 1.00 59.75 234 SER A O 1
ATOM 1893 N N . SER A 1 235 ? 4.836 -22.664 5.595 1.00 60.12 235 SER A N 1
ATOM 1894 C CA . SER A 1 235 ? 4.288 -23.542 4.539 1.00 60.12 235 SER A CA 1
ATOM 1895 C C . SER A 1 235 ? 2.968 -24.211 4.938 1.00 60.12 235 SER A C 1
ATOM 1897 O O . SER A 1 235 ? 2.124 -24.411 4.066 1.00 60.12 235 SER A O 1
ATOM 1899 N N . GLU A 1 236 ? 2.810 -24.483 6.235 1.00 56.47 236 GLU A N 1
ATOM 1900 C CA . GLU A 1 236 ? 1.725 -25.245 6.864 1.00 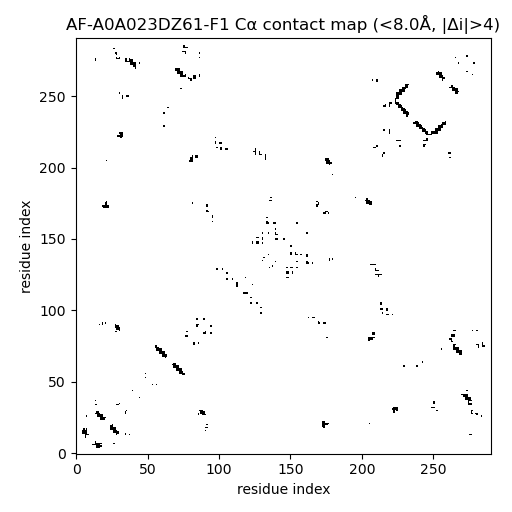56.47 236 GLU A CA 1
ATOM 1901 C C . GLU A 1 236 ? 0.656 -24.369 7.536 1.00 56.47 236 GLU A C 1
ATOM 1903 O O . GLU A 1 236 ? -0.432 -24.853 7.833 1.00 56.47 236 GLU A O 1
ATOM 1908 N N . SER A 1 237 ? 0.929 -23.084 7.784 1.00 59.16 237 SER A N 1
ATOM 1909 C CA . SER A 1 237 ? -0.052 -22.199 8.415 1.00 59.16 237 SER A CA 1
ATOM 1910 C C . SER A 1 237 ? -1.196 -21.864 7.453 1.00 59.16 237 SER A C 1
ATOM 1912 O O . SER A 1 237 ? -0.914 -21.616 6.272 1.00 59.16 237 SER A O 1
ATOM 1914 N N . PRO A 1 238 ? -2.445 -21.745 7.944 1.00 59.34 238 PRO A N 1
ATOM 1915 C CA . PRO A 1 238 ? -3.544 -21.251 7.130 1.00 59.34 238 PRO A CA 1
ATOM 1916 C C . PRO A 1 238 ? -3.201 -19.873 6.556 1.00 59.34 238 PRO A C 1
ATOM 1918 O O . PRO A 1 238 ? -2.586 -19.030 7.213 1.00 59.34 238 PRO A O 1
ATOM 1921 N N . GLN A 1 239 ? -3.563 -19.686 5.290 1.00 75.81 239 GLN A N 1
ATOM 1922 C CA . GLN A 1 239 ? -3.406 -18.425 4.583 1.00 75.81 239 GLN A CA 1
ATOM 1923 C C . GLN A 1 239 ? -4.349 -17.394 5.217 1.00 75.81 239 GLN A C 1
ATOM 1925 O O . GLN A 1 239 ? -5.544 -17.661 5.325 1.00 75.81 239 GLN A O 1
ATOM 1930 N N . ILE A 1 240 ? -3.828 -16.237 5.631 1.00 81.06 240 ILE A N 1
ATOM 1931 C CA . ILE A 1 240 ? -4.659 -15.135 6.132 1.00 81.06 240 ILE A CA 1
ATOM 1932 C C . ILE A 1 240 ? -4.747 -14.089 5.027 1.00 81.06 240 ILE A C 1
ATOM 1934 O O . ILE A 1 240 ? -3.718 -13.569 4.580 1.00 81.06 240 ILE A O 1
ATOM 1938 N N . ASN A 1 241 ? -5.979 -13.801 4.608 1.00 89.31 241 ASN A N 1
ATOM 1939 C CA . ASN A 1 241 ? -6.294 -12.869 3.533 1.00 89.31 241 ASN A CA 1
ATOM 1940 C C . ASN A 1 241 ? -7.160 -11.748 4.075 1.00 89.31 241 ASN A C 1
ATOM 1942 O O . ASN A 1 241 ? -8.199 -12.017 4.671 1.00 89.31 241 ASN A O 1
ATOM 1946 N N . ARG A 1 242 ? -6.748 -10.509 3.827 1.00 93.69 242 ARG A N 1
ATOM 1947 C CA . ARG A 1 242 ? -7.531 -9.316 4.150 1.00 93.69 242 ARG A CA 1
ATOM 1948 C C . ARG A 1 242 ? -7.883 -8.596 2.860 1.00 93.69 242 ARG A C 1
ATOM 1950 O O . ARG A 1 242 ? -7.007 -8.399 2.016 1.00 93.69 242 ARG A O 1
ATOM 1957 N N . PHE A 1 243 ? -9.148 -8.224 2.706 1.00 95.94 243 PHE A N 1
ATOM 1958 C CA . PHE A 1 243 ? -9.665 -7.579 1.502 1.00 95.94 243 PHE A CA 1
ATOM 1959 C C . PHE A 1 243 ? -10.364 -6.277 1.884 1.00 95.94 243 PHE A C 1
ATOM 1961 O O . PHE A 1 243 ? -11.319 -6.279 2.653 1.00 95.94 243 PHE A O 1
ATOM 1968 N N . PHE A 1 244 ? -9.894 -5.170 1.320 1.00 96.75 244 PHE A N 1
ATOM 1969 C CA . PHE A 1 244 ? -10.394 -3.827 1.584 1.00 96.75 244 PHE A CA 1
ATOM 1970 C C . PHE A 1 244 ? -10.955 -3.254 0.290 1.00 96.75 244 PHE A C 1
ATOM 1972 O O . PHE A 1 244 ? -10.211 -2.855 -0.611 1.00 96.75 244 PHE A O 1
ATOM 1979 N N . LYS A 1 245 ? -12.284 -3.257 0.184 1.00 95.38 245 LYS A N 1
ATOM 1980 C CA . LYS A 1 245 ? -13.001 -2.789 -1.000 1.00 95.38 245 LYS A CA 1
ATOM 1981 C C . LYS A 1 245 ? -13.283 -1.296 -0.939 1.00 95.38 245 LYS A C 1
ATOM 1983 O O . LYS A 1 245 ? -13.778 -0.783 0.063 1.00 95.38 245 LYS A O 1
ATOM 1988 N N . CYS A 1 246 ? -13.073 -0.627 -2.064 1.00 94.81 246 CYS A N 1
ATOM 1989 C CA . CYS A 1 246 ? -13.536 0.730 -2.294 1.00 94.81 246 CYS A CA 1
ATOM 1990 C C . CYS A 1 246 ? -14.690 0.702 -3.305 1.00 94.81 246 CYS A C 1
ATOM 1992 O O . CYS A 1 246 ? -14.564 0.158 -4.403 1.00 94.81 246 CYS A O 1
ATOM 1994 N N . ILE A 1 247 ? -15.839 1.272 -2.936 1.00 92.12 247 ILE A N 1
ATOM 1995 C CA . ILE A 1 247 ? -17.014 1.311 -3.815 1.00 92.12 247 ILE A CA 1
ATOM 1996 C C . ILE A 1 247 ? -16.656 2.054 -5.107 1.00 92.12 247 ILE A C 1
ATOM 1998 O O . ILE A 1 247 ? -16.182 3.185 -5.069 1.00 92.12 247 ILE A O 1
ATOM 2002 N N . GLY A 1 248 ? -16.911 1.410 -6.248 1.00 90.38 248 GLY A N 1
ATOM 2003 C CA . GLY A 1 248 ? -16.629 1.961 -7.576 1.00 90.38 248 GLY A CA 1
ATOM 2004 C C . GLY A 1 248 ? -15.201 1.731 -8.081 1.00 90.38 248 GLY A C 1
ATOM 2005 O O . GLY A 1 248 ? -14.960 1.944 -9.268 1.00 90.38 248 GLY A O 1
ATOM 2006 N N . ALA A 1 249 ? -14.282 1.247 -7.239 1.00 93.12 249 ALA A N 1
ATOM 2007 C CA . ALA A 1 249 ? -12.922 0.931 -7.658 1.00 93.12 249 ALA A CA 1
ATOM 2008 C C . ALA A 1 249 ? -12.888 -0.314 -8.552 1.00 93.12 249 ALA A C 1
ATOM 2010 O O . ALA A 1 249 ? -13.452 -1.361 -8.216 1.00 93.12 249 ALA A O 1
ATOM 2011 N N . LYS A 1 250 ? -12.185 -0.209 -9.683 1.00 92.75 250 LYS A N 1
ATOM 2012 C CA . LYS A 1 250 ? -12.052 -1.300 -10.665 1.00 92.75 250 LYS A CA 1
ATOM 2013 C C . LYS A 1 250 ? -10.772 -2.108 -10.487 1.00 92.75 250 LYS A C 1
ATOM 2015 O O . LYS A 1 250 ? -10.710 -3.261 -10.906 1.00 92.75 250 LYS A O 1
ATOM 2020 N N . HIS A 1 251 ? -9.763 -1.506 -9.871 1.00 95.00 251 HIS A N 1
ATOM 2021 C CA . HIS A 1 251 ? -8.419 -2.061 -9.787 1.00 95.00 251 HIS A CA 1
ATOM 2022 C C . HIS A 1 251 ? -8.119 -2.599 -8.386 1.00 95.00 251 HIS A C 1
ATOM 2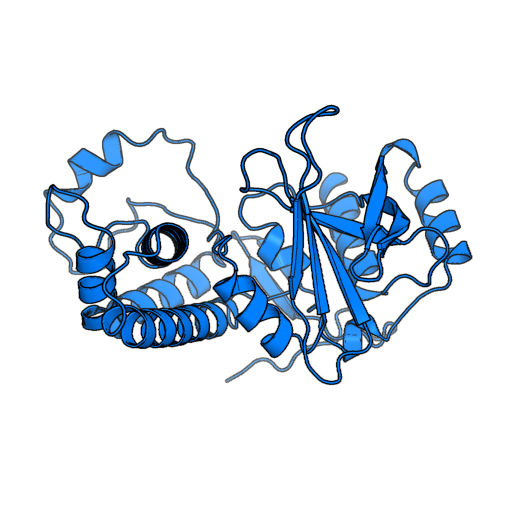024 O O . HIS A 1 251 ? -8.711 -2.166 -7.393 1.00 95.00 251 HIS A O 1
ATOM 2030 N N . TRP A 1 252 ? -7.184 -3.547 -8.322 1.00 95.88 252 TRP A N 1
ATOM 2031 C CA . TRP A 1 252 ? -6.698 -4.155 -7.087 1.00 95.88 252 TRP A CA 1
ATOM 2032 C C . TRP A 1 252 ? -5.195 -3.927 -6.933 1.00 95.88 252 TRP A C 1
ATOM 2034 O O . TRP A 1 252 ? -4.419 -4.196 -7.851 1.00 95.88 252 TRP A O 1
ATOM 2044 N N . LEU A 1 253 ? -4.785 -3.478 -5.750 1.00 97.44 253 LEU A N 1
ATOM 2045 C CA . LEU A 1 253 ? -3.409 -3.532 -5.280 1.00 97.44 253 LEU A CA 1
ATOM 2046 C C . LEU A 1 253 ? -3.238 -4.785 -4.417 1.00 97.44 253 LEU A C 1
ATOM 2048 O O . LEU A 1 253 ? -3.836 -4.901 -3.346 1.00 97.44 253 LEU A O 1
ATOM 2052 N N . TYR A 1 254 ? -2.409 -5.715 -4.881 1.00 97.12 254 TYR A N 1
ATOM 2053 C CA . TYR A 1 254 ? -2.107 -6.948 -4.163 1.00 97.12 254 TYR A CA 1
ATOM 2054 C C . TYR A 1 254 ? -0.788 -6.810 -3.402 1.00 97.12 254 TYR A C 1
ATOM 2056 O O . TYR A 1 254 ? 0.245 -6.476 -3.984 1.00 97.12 254 TYR A O 1
ATOM 2064 N N . LEU A 1 255 ? -0.816 -7.108 -2.108 1.00 95.94 255 LEU A N 1
ATOM 2065 C CA . LEU A 1 255 ? 0.327 -7.043 -1.206 1.00 95.94 255 LEU A CA 1
ATOM 2066 C C . LEU A 1 255 ? 0.558 -8.404 -0.549 1.00 95.94 255 LEU A C 1
ATOM 2068 O O . LEU A 1 255 ? -0.391 -9.107 -0.200 1.00 95.94 255 LEU A O 1
ATOM 2072 N N . ILE A 1 256 ? 1.820 -8.762 -0.331 1.00 93.19 256 ILE A N 1
ATOM 2073 C CA . ILE A 1 256 ? 2.203 -9.841 0.581 1.00 93.19 256 ILE A CA 1
ATOM 2074 C C . ILE A 1 256 ? 2.866 -9.242 1.812 1.00 93.19 256 ILE A C 1
ATOM 2076 O O . ILE A 1 256 ? 3.814 -8.474 1.692 1.00 93.19 256 ILE A O 1
ATOM 2080 N N . GLN A 1 257 ? 2.370 -9.606 2.988 1.00 90.88 257 GLN A N 1
ATOM 2081 C CA . GLN A 1 257 ? 2.921 -9.193 4.269 1.00 90.88 257 GLN A CA 1
ATOM 2082 C C . GLN A 1 257 ? 3.929 -10.232 4.776 1.00 90.88 257 GLN A C 1
ATOM 2084 O O . GLN A 1 257 ? 3.681 -11.444 4.722 1.00 90.88 257 GLN A O 1
ATOM 2089 N N . SER A 1 258 ? 5.066 -9.760 5.286 1.00 83.19 258 SER A N 1
ATOM 2090 C CA . SER A 1 258 ? 6.064 -10.590 5.958 1.00 83.19 258 SER A CA 1
ATOM 2091 C C . SER A 1 258 ? 5.522 -11.195 7.255 1.00 83.19 258 SER A C 1
ATOM 2093 O O . SER A 1 258 ? 4.538 -10.742 7.836 1.00 83.19 258 SER A O 1
ATOM 2095 N N . ARG A 1 259 ? 6.186 -12.247 7.746 1.00 71.69 259 ARG A N 1
ATOM 2096 C CA . ARG A 1 259 ? 5.742 -12.993 8.934 1.00 71.69 259 ARG A CA 1
ATOM 2097 C C . ARG A 1 259 ? 5.675 -12.140 10.207 1.00 71.69 259 ARG A C 1
ATOM 2099 O O . ARG A 1 259 ? 4.841 -12.413 11.062 1.00 71.69 259 ARG A O 1
ATOM 2106 N N . ASP A 1 260 ? 6.563 -11.162 10.333 1.00 71.12 260 ASP A N 1
ATOM 2107 C CA . ASP A 1 260 ? 6.652 -10.229 11.459 1.00 71.12 260 ASP A CA 1
ATOM 2108 C C . ASP A 1 260 ? 5.739 -9.004 11.301 1.00 71.12 260 ASP A C 1
ATOM 2110 O O . ASP A 1 260 ? 5.718 -8.141 12.169 1.00 71.12 260 ASP A O 1
ATOM 2114 N N . GLY A 1 261 ? 4.993 -8.923 10.197 1.00 73.94 261 GLY A N 1
ATOM 2115 C CA . GLY A 1 261 ? 4.014 -7.877 9.936 1.00 73.94 261 GLY A CA 1
ATOM 2116 C C . GLY A 1 261 ? 4.589 -6.511 9.560 1.00 73.94 261 GLY A C 1
ATOM 2117 O O . GLY A 1 261 ? 3.820 -5.616 9.225 1.00 73.94 261 GLY A O 1
ATOM 2118 N N . ASN A 1 262 ? 5.915 -6.368 9.564 1.00 74.06 262 ASN A N 1
ATOM 2119 C CA . ASN A 1 262 ? 6.610 -5.089 9.411 1.00 74.06 262 ASN A CA 1
ATOM 2120 C C . ASN A 1 262 ? 6.980 -4.739 7.969 1.00 74.06 262 ASN A C 1
ATOM 2122 O O . ASN A 1 262 ? 7.441 -3.628 7.708 1.00 74.06 262 ASN A O 1
ATOM 2126 N N . HIS A 1 263 ? 6.847 -5.688 7.046 1.00 85.38 263 HIS A N 1
ATOM 2127 C CA . HIS A 1 263 ? 7.290 -5.534 5.669 1.00 85.38 263 HIS A CA 1
ATOM 2128 C C . HIS A 1 263 ? 6.211 -6.005 4.702 1.00 85.38 263 HIS A C 1
ATOM 2130 O O . HIS A 1 263 ? 5.505 -6.984 4.958 1.00 85.38 263 HIS A O 1
ATOM 2136 N N . TYR A 1 264 ? 6.105 -5.311 3.574 1.00 91.12 264 TYR A N 1
ATOM 2137 C CA . TYR A 1 264 ? 5.162 -5.634 2.512 1.00 91.12 264 TYR A CA 1
ATOM 2138 C C . TYR A 1 264 ? 5.895 -5.644 1.187 1.00 91.12 264 TYR A C 1
ATOM 2140 O O . TYR A 1 264 ? 6.767 -4.816 0.966 1.00 91.12 264 TYR A O 1
ATOM 2148 N N . ASP A 1 265 ? 5.505 -6.542 0.293 1.00 93.19 265 ASP A N 1
ATOM 2149 C CA . ASP A 1 265 ? 5.916 -6.490 -1.105 1.00 93.19 265 ASP A CA 1
ATOM 2150 C C . ASP A 1 265 ? 4.688 -6.453 -2.011 1.00 93.19 265 ASP A C 1
ATOM 2152 O O . ASP A 1 265 ? 3.631 -6.998 -1.680 1.00 93.19 265 ASP A O 1
ATOM 2156 N N . ILE A 1 266 ? 4.845 -5.864 -3.194 1.00 95.81 266 ILE A N 1
ATOM 2157 C CA . ILE A 1 266 ? 3.810 -5.887 -4.228 1.00 95.81 266 ILE A CA 1
ATOM 2158 C C . ILE A 1 266 ? 3.770 -7.264 -4.896 1.00 95.81 266 ILE A C 1
ATOM 2160 O O . ILE A 1 266 ? 4.799 -7.843 -5.265 1.00 95.81 266 ILE A O 1
ATOM 2164 N N . LEU A 1 267 ? 2.553 -7.755 -5.102 1.00 96.69 267 LEU A N 1
ATOM 2165 C CA . LEU A 1 267 ? 2.248 -8.901 -5.941 1.00 96.69 267 LEU A CA 1
ATOM 2166 C C . LEU A 1 267 ? 1.580 -8.444 -7.241 1.00 96.69 267 LEU A C 1
ATOM 2168 O O . LEU A 1 267 ? 0.791 -7.502 -7.258 1.00 96.69 267 LEU A O 1
ATOM 2172 N N . VAL A 1 268 ? 1.838 -9.172 -8.323 1.00 97.00 268 VAL A N 1
ATOM 2173 C CA . VAL A 1 268 ? 1.105 -9.040 -9.590 1.00 97.00 268 VAL A CA 1
ATOM 2174 C C . VAL A 1 268 ? 0.479 -10.374 -9.975 1.00 97.00 268 VAL A C 1
ATOM 2176 O O . VAL A 1 268 ? 1.096 -11.427 -9.798 1.00 97.00 268 VAL A O 1
ATOM 2179 N N . GLU A 1 269 ? -0.751 -10.346 -10.483 1.00 96.19 269 GLU A N 1
ATOM 2180 C CA . GLU A 1 269 ? -1.465 -11.548 -10.919 1.00 96.19 269 GLU A CA 1
ATOM 2181 C C . GLU A 1 269 ? -0.869 -12.063 -12.237 1.00 96.19 269 GLU A C 1
ATOM 2183 O O . GLU A 1 269 ? -0.678 -11.322 -13.203 1.00 96.19 269 GLU A O 1
ATOM 2188 N N . LYS A 1 270 ? -0.505 -13.347 -12.276 1.00 95.75 270 LYS A N 1
ATOM 2189 C CA . LYS A 1 270 ? 0.188 -13.931 -13.423 1.00 95.75 270 LYS A CA 1
ATOM 2190 C C . LYS A 1 270 ? -0.761 -14.072 -14.608 1.00 95.75 270 LYS A C 1
ATOM 2192 O O . LYS A 1 270 ? -1.664 -14.898 -14.568 1.00 95.75 270 LYS A O 1
ATOM 2197 N N . GLY A 1 271 ? -0.448 -13.386 -15.703 1.00 95.81 271 GLY A N 1
ATOM 2198 C CA . GLY A 1 271 ? -1.238 -13.426 -16.939 1.00 95.81 271 GLY A CA 1
ATOM 2199 C C . GLY A 1 271 ? -2.061 -12.164 -17.177 1.00 95.81 271 GLY A C 1
ATOM 2200 O O . GLY A 1 271 ? -2.466 -11.933 -18.312 1.00 95.81 271 GLY A O 1
ATOM 2201 N N . GLU A 1 272 ? -2.218 -11.329 -16.152 1.00 96.56 272 GLU A N 1
ATOM 2202 C CA . GLU A 1 272 ? -3.008 -10.102 -16.213 1.00 96.56 272 GLU A CA 1
ATOM 2203 C C . GLU A 1 272 ? -2.159 -8.883 -16.611 1.00 96.56 272 GLU A C 1
ATOM 2205 O O . GLU A 1 272 ? -0.932 -8.894 -16.447 1.00 96.56 272 GLU A O 1
ATOM 2210 N N . PRO A 1 273 ? -2.771 -7.811 -17.146 1.00 96.88 273 PRO A N 1
ATOM 2211 C CA . PRO A 1 273 ? -2.092 -6.533 -17.324 1.00 96.88 273 PRO A CA 1
ATOM 2212 C C . PRO A 1 273 ? -1.511 -6.008 -16.006 1.00 96.88 273 PRO A C 1
ATOM 2214 O O . PRO A 1 273 ? -2.101 -6.163 -14.938 1.00 96.88 273 PRO A O 1
ATOM 2217 N N . VAL A 1 274 ? -0.350 -5.359 -16.083 1.00 97.00 274 VAL A N 1
ATOM 2218 C CA . VAL A 1 274 ? 0.354 -4.833 -14.904 1.00 97.00 274 VAL A CA 1
ATOM 2219 C C . VAL A 1 274 ? 0.366 -3.313 -14.959 1.00 97.00 274 VAL A C 1
ATOM 2221 O O . VAL A 1 274 ? 0.731 -2.741 -15.986 1.00 97.00 274 VAL A O 1
ATOM 2224 N N . SER A 1 275 ? -0.004 -2.654 -13.857 1.00 96.12 275 SER A N 1
ATOM 2225 C CA . SER A 1 275 ? 0.034 -1.190 -13.767 1.00 96.12 275 SER A CA 1
ATOM 2226 C C . SER A 1 275 ? 1.451 -0.656 -13.998 1.00 96.12 275 SER A C 1
ATOM 2228 O O . SER A 1 275 ? 2.430 -1.118 -13.400 1.00 96.12 275 SER A O 1
ATOM 2230 N N . ARG A 1 276 ? 1.557 0.382 -14.828 1.00 94.06 276 ARG A N 1
ATOM 2231 C CA . ARG A 1 276 ? 2.801 1.108 -15.083 1.00 94.06 276 ARG A CA 1
ATOM 2232 C C . ARG A 1 276 ? 3.350 1.746 -13.808 1.00 94.06 276 ARG A C 1
ATOM 2234 O O . ARG A 1 276 ? 4.562 1.771 -13.635 1.00 94.06 276 ARG A O 1
ATOM 2241 N N . ALA A 1 277 ? 2.497 2.176 -12.875 1.00 93.88 277 ALA A N 1
ATOM 2242 C CA . ALA A 1 277 ? 2.927 2.718 -11.583 1.00 93.88 277 ALA A CA 1
ATOM 2243 C C . ALA A 1 277 ? 3.622 1.674 -10.694 1.00 93.88 277 ALA A C 1
ATOM 2245 O O . ALA A 1 277 ? 4.514 2.018 -9.917 1.00 93.88 277 ALA A O 1
ATOM 2246 N N . ILE A 1 278 ? 3.232 0.399 -10.796 1.00 95.19 278 ILE A N 1
ATOM 2247 C CA . ILE A 1 278 ? 3.921 -0.719 -10.131 1.00 95.19 278 ILE A CA 1
ATOM 2248 C C . ILE A 1 278 ? 5.284 -0.969 -10.794 1.00 95.19 278 ILE A C 1
ATOM 2250 O O . ILE A 1 278 ? 6.295 -1.165 -10.119 1.00 95.19 278 ILE A O 1
ATOM 2254 N N . ILE A 1 279 ? 5.332 -0.922 -12.124 1.00 93.94 279 ILE A N 1
ATOM 2255 C CA . ILE A 1 279 ? 6.559 -1.173 -12.890 1.00 93.94 279 ILE A CA 1
ATOM 2256 C C . ILE A 1 279 ? 7.585 -0.057 -12.696 1.00 93.94 279 ILE A C 1
ATOM 2258 O O . ILE A 1 279 ? 8.771 -0.347 -12.545 1.00 93.94 279 ILE A O 1
ATOM 2262 N N . ALA A 1 280 ? 7.141 1.199 -12.677 1.00 92.12 280 ALA A N 1
ATOM 2263 C CA . ALA A 1 280 ? 7.995 2.356 -12.447 1.00 92.12 280 ALA A CA 1
ATOM 2264 C C . ALA A 1 280 ? 8.662 2.291 -11.065 1.00 92.12 280 ALA A C 1
ATOM 2266 O O . ALA A 1 280 ? 9.857 2.555 -10.932 1.00 92.12 280 ALA A O 1
ATOM 2267 N N . GLU A 1 281 ? 7.919 1.853 -10.048 1.00 91.62 281 GLU A N 1
ATOM 2268 C CA . GLU A 1 281 ? 8.461 1.644 -8.711 1.00 91.62 281 GLU A CA 1
ATOM 2269 C C . GLU A 1 281 ? 9.505 0.520 -8.676 1.00 91.62 281 GLU A C 1
ATOM 2271 O O . GLU A 1 281 ? 10.598 0.709 -8.134 1.00 91.62 281 GLU A O 1
ATOM 2276 N N . MET A 1 282 ? 9.208 -0.622 -9.308 1.00 93.00 282 MET A N 1
ATOM 2277 C CA . MET A 1 282 ? 10.159 -1.728 -9.451 1.00 93.00 282 MET A CA 1
ATOM 2278 C C . MET A 1 282 ? 11.451 -1.256 -10.135 1.00 93.00 282 MET A C 1
ATOM 2280 O O . MET A 1 282 ? 12.548 -1.550 -9.665 1.00 93.00 282 MET A O 1
ATOM 2284 N N . ASP A 1 283 ? 11.350 -0.478 -11.214 1.00 91.62 283 ASP A N 1
ATOM 2285 C CA . ASP A 1 283 ? 12.520 0.072 -11.902 1.00 91.62 283 ASP A CA 1
ATOM 2286 C C . ASP A 1 283 ? 13.312 1.043 -11.045 1.00 91.62 283 ASP A C 1
ATOM 2288 O O . ASP A 1 283 ? 14.543 1.015 -11.061 1.00 91.62 283 ASP A O 1
ATOM 2292 N N . SER A 1 284 ? 12.621 1.904 -10.299 1.00 88.62 284 SER A N 1
ATOM 2293 C CA . SER A 1 284 ? 13.259 2.819 -9.361 1.00 88.62 284 SER A CA 1
ATOM 2294 C C . SER A 1 284 ? 14.073 2.051 -8.324 1.00 88.62 284 SER A C 1
ATOM 2296 O O . SER A 1 284 ? 15.219 2.411 -8.048 1.00 88.62 284 SER A O 1
ATOM 2298 N N . PHE A 1 285 ? 13.518 0.961 -7.787 1.00 88.94 285 PHE A N 1
ATOM 2299 C CA . PHE A 1 285 ? 14.234 0.077 -6.874 1.00 88.94 285 PHE A CA 1
ATOM 2300 C C . PHE A 1 285 ? 15.449 -0.576 -7.550 1.00 88.94 285 PHE A C 1
ATOM 2302 O O . PHE A 1 285 ? 16.562 -0.494 -7.026 1.00 88.94 285 PHE A O 1
ATOM 2309 N N . LEU A 1 286 ? 15.276 -1.172 -8.732 1.00 89.00 286 LEU A N 1
ATOM 2310 C CA . LEU A 1 286 ? 16.361 -1.849 -9.453 1.00 89.00 286 LEU A CA 1
ATOM 2311 C C . LEU A 1 286 ? 17.496 -0.891 -9.837 1.00 89.00 286 LEU A C 1
ATOM 2313 O O . LEU A 1 286 ? 18.665 -1.267 -9.755 1.00 89.00 286 LEU A O 1
ATOM 2317 N N . LYS A 1 287 ? 17.180 0.356 -10.207 1.00 87.38 287 LYS A N 1
ATOM 2318 C CA . LYS A 1 287 ? 18.179 1.408 -10.448 1.00 87.38 287 LYS A CA 1
ATOM 2319 C C . LYS A 1 287 ? 18.937 1.753 -9.166 1.00 87.38 287 LYS A C 1
ATOM 2321 O O . LYS A 1 287 ? 20.159 1.835 -9.199 1.00 87.38 287 LYS A O 1
ATOM 2326 N N . SER A 1 288 ? 18.239 1.867 -8.033 1.00 81.06 288 SER A N 1
ATOM 2327 C CA . SER A 1 288 ? 18.862 2.172 -6.735 1.00 81.06 288 SER A CA 1
ATOM 2328 C C . SER A 1 288 ? 19.830 1.096 -6.230 1.00 81.06 288 SER A C 1
ATOM 2330 O O . SER A 1 288 ? 20.647 1.384 -5.368 1.00 81.06 288 SER A O 1
ATOM 2332 N N . LYS A 1 289 ? 19.760 -0.135 -6.758 1.00 78.88 289 LYS A N 1
ATOM 2333 C CA . LYS A 1 289 ? 20.699 -1.224 -6.440 1.00 78.88 289 LYS A CA 1
ATOM 2334 C C . LYS A 1 289 ? 21.986 -1.197 -7.268 1.00 78.88 289 LYS A C 1
ATOM 2336 O O . LYS A 1 289 ? 22.910 -1.934 -6.941 1.00 78.88 289 LYS A O 1
ATOM 2341 N N . LYS A 1 290 ? 22.027 -0.418 -8.354 1.00 73.19 290 LYS A N 1
ATOM 2342 C CA . LYS A 1 290 ? 23.197 -0.306 -9.242 1.00 73.19 290 LYS A CA 1
ATOM 2343 C C . LYS A 1 290 ? 24.120 0.863 -8.878 1.00 73.19 290 LYS A C 1
ATOM 2345 O O . LYS A 1 290 ? 25.248 0.884 -9.361 1.00 73.19 290 LYS A O 1
ATOM 2350 N N . ASN A 1 291 ? 23.630 1.791 -8.057 1.00 49.84 291 ASN A N 1
ATOM 2351 C CA . ASN A 1 291 ? 24.335 2.973 -7.559 1.00 49.84 291 ASN A CA 1
ATOM 2352 C C . ASN A 1 291 ? 24.681 2.797 -6.080 1.00 49.84 291 ASN A C 1
ATOM 2354 O O . ASN A 1 291 ? 25.696 3.383 -5.652 1.00 49.84 291 ASN A O 1
#